Protein AF-A0A2G4T7N4-F1 (afdb_monomer_lite)

Organism: NCBI:txid1340429

Sequence (261 aa):
MPFAVLKVQLKKLVEQYDKTGKGVIFTRDLITLIGRFEESNDILLLTDEQKKAILPYTSSNPDLEMTPDDILNLLKIVCTCPQVSISAPTSSRMLLDSRPRLSPPLSSNKSMPWKKRRASFANNNRLEHEELRKSLIQFKHDEEEEEEEVNNNNNSTTNNNSNNNTNEINAIPTDDESDSQHSTQDLARYYQRSLALTNRLRSSEKSLASMARDNEDRIVQLQNRVEDMHQEVVKQRKEIQEYKGKEQKSLEQISAVSFLM

Secondary structure (DSSP, 8-state):
--HHHHHHHHHHHHHHH-TTSSS-EEGGGHHHHHHHHHHHHT---S-HHHHHHHHHHHHHSTT-EE-HHHHHHHHHHHHTS------PPP-------------PPPP-----------------SSSHHHHHHHHHHHTSSSS--------------------------------TTHHHHHHHHHHHHHHHHHHHHHHHHHHHHHHHHHHHHHHHHHHHHHHHHHHHHHHHHHHHHHHHHHHHHHHHHHHHHHHHHHHH-

pLDDT: mean 71.47, std 23.29, range [31.66, 98.31]

Structure (mmCIF, N/CA/C/O backbone):
data_AF-A0A2G4T7N4-F1
#
_entry.id   AF-A0A2G4T7N4-F1
#
loop_
_atom_site.group_PDB
_atom_site.id
_atom_site.type_symbol
_atom_site.label_atom_id
_atom_site.label_alt_id
_atom_site.label_comp_id
_atom_site.label_asym_id
_atom_site.label_entity_id
_atom_site.label_seq_id
_atom_site.pdbx_PDB_ins_code
_atom_site.Cartn_x
_atom_site.Cartn_y
_atom_site.Cartn_z
_atom_site.occupancy
_atom_site.B_iso_or_equiv
_atom_site.auth_seq_id
_atom_site.auth_comp_id
_atom_site.auth_asym_id
_atom_site.auth_atom_id
_atom_site.pdbx_PDB_model_num
ATOM 1 N N . MET A 1 1 ? -16.217 -17.599 -8.282 1.00 64.88 1 MET A N 1
ATOM 2 C CA . MET A 1 1 ? -15.416 -18.485 -9.162 1.00 64.88 1 MET A CA 1
ATOM 3 C C . MET A 1 1 ? -14.169 -18.972 -8.419 1.00 64.88 1 MET A C 1
ATOM 5 O O . MET A 1 1 ? -13.572 -18.162 -7.719 1.00 64.88 1 MET A O 1
ATOM 9 N N . PRO A 1 2 ? -13.757 -20.250 -8.540 1.00 73.81 2 PRO A N 1
ATOM 10 C CA . PRO A 1 2 ? -12.500 -20.737 -7.963 1.00 73.81 2 PRO A CA 1
ATOM 11 C C . PRO A 1 2 ? -11.275 -20.066 -8.602 1.00 73.81 2 PRO A C 1
ATOM 13 O O . PRO A 1 2 ? -11.210 -19.930 -9.822 1.00 73.81 2 PRO A O 1
ATOM 16 N N . PHE A 1 3 ? -10.265 -19.716 -7.801 1.00 74.00 3 PHE A N 1
ATOM 17 C CA . PHE A 1 3 ? -9.066 -18.994 -8.261 1.00 74.00 3 PHE A CA 1
ATOM 18 C C . PHE A 1 3 ? -8.291 -19.724 -9.378 1.00 74.00 3 PHE A C 1
ATOM 20 O O . PHE A 1 3 ? -7.738 -19.094 -10.275 1.00 74.00 3 PHE A O 1
ATOM 27 N N . ALA A 1 4 ? -8.296 -21.061 -9.367 1.00 74.31 4 ALA A N 1
ATOM 28 C CA . ALA A 1 4 ? -7.685 -21.870 -10.422 1.00 74.31 4 ALA A CA 1
ATOM 29 C C . ALA A 1 4 ? -8.384 -21.695 -11.783 1.00 74.31 4 ALA A C 1
ATOM 31 O O . ALA A 1 4 ? -7.718 -21.611 -12.812 1.00 74.31 4 ALA A O 1
ATOM 32 N N . VAL A 1 5 ? -9.717 -21.589 -11.785 1.00 79.00 5 VAL A N 1
ATOM 33 C CA . VAL A 1 5 ? -10.516 -21.360 -13.001 1.00 79.00 5 VAL A CA 1
ATOM 34 C C . VAL A 1 5 ? -10.291 -19.939 -13.512 1.00 79.00 5 VAL A C 1
ATOM 36 O O . VAL A 1 5 ? -10.044 -19.754 -14.702 1.00 79.00 5 VAL A O 1
ATOM 39 N N . LEU A 1 6 ? -10.264 -18.964 -12.596 1.00 81.19 6 LEU A N 1
ATOM 40 C CA . LEU A 1 6 ? -9.968 -17.568 -12.915 1.00 81.19 6 LEU A CA 1
ATOM 41 C C . LEU A 1 6 ? -8.607 -17.425 -13.603 1.00 81.19 6 LEU A C 1
ATOM 43 O O . LEU A 1 6 ? -8.506 -16.784 -14.643 1.00 81.19 6 LEU A O 1
ATOM 47 N N . LYS A 1 7 ? -7.567 -18.078 -13.071 1.00 83.12 7 LYS A N 1
ATOM 48 C CA . LYS A 1 7 ? -6.223 -18.054 -13.662 1.00 83.12 7 LYS A CA 1
ATOM 49 C C . LYS A 1 7 ? -6.202 -18.586 -15.096 1.00 83.12 7 LYS A C 1
ATOM 51 O O . LYS A 1 7 ? -5.573 -17.983 -15.961 1.00 83.12 7 LYS A O 1
ATOM 56 N N . VAL A 1 8 ? -6.888 -19.697 -15.360 1.00 83.81 8 VAL A N 1
ATOM 57 C CA . VAL A 1 8 ? -6.931 -20.301 -16.702 1.00 83.81 8 VAL A CA 1
ATOM 58 C C . VAL A 1 8 ? -7.676 -19.406 -17.690 1.00 83.81 8 VAL A C 1
ATOM 60 O O . VAL A 1 8 ? -7.207 -19.212 -18.809 1.00 83.81 8 VAL A O 1
ATOM 63 N N . GLN A 1 9 ? -8.821 -18.850 -17.295 1.00 82.88 9 GLN A N 1
ATOM 64 C CA . GLN A 1 9 ? -9.603 -17.986 -18.177 1.00 82.88 9 GLN A CA 1
ATOM 65 C C . GLN A 1 9 ? -8.919 -16.641 -18.426 1.00 82.88 9 GLN A C 1
ATOM 67 O O . GLN A 1 9 ? -8.901 -16.174 -19.561 1.00 82.88 9 GLN A O 1
ATOM 72 N N . LEU A 1 10 ? -8.308 -16.049 -17.398 1.00 83.69 10 LEU A N 1
ATOM 73 C CA . LEU A 1 10 ? -7.566 -14.801 -17.538 1.00 83.69 10 LEU A CA 1
ATOM 74 C C . LEU A 1 10 ? -6.363 -14.981 -18.465 1.00 83.69 10 LEU A C 1
ATOM 76 O O . LEU A 1 10 ? -6.138 -14.152 -19.338 1.00 83.69 10 LEU A O 1
ATOM 80 N N . LYS A 1 11 ? -5.633 -16.096 -18.333 1.00 85.62 11 LYS A N 1
ATOM 81 C CA . LYS A 1 11 ? -4.523 -16.423 -19.232 1.00 85.62 11 LYS A CA 1
ATOM 82 C C . LYS A 1 11 ? -4.982 -16.529 -20.690 1.00 85.62 11 LYS A C 1
ATOM 84 O O . LYS A 1 11 ? -4.364 -15.917 -21.551 1.00 85.62 11 LYS A O 1
ATOM 89 N N . LYS A 1 12 ? -6.095 -17.223 -20.954 1.00 83.56 12 LYS A N 1
ATOM 90 C CA . LYS A 1 12 ? -6.681 -17.297 -22.305 1.00 83.56 12 LYS A CA 1
ATOM 91 C C . LYS A 1 12 ? -7.061 -15.920 -22.849 1.00 83.56 12 LYS A C 1
ATOM 93 O O . LYS A 1 12 ? -6.857 -15.659 -24.027 1.00 83.56 12 LYS A O 1
ATOM 98 N N . LEU A 1 13 ? -7.611 -15.045 -22.007 1.00 81.50 13 LEU A N 1
ATOM 99 C CA . LEU A 1 13 ? -8.007 -13.704 -22.431 1.00 81.50 13 LEU A CA 1
ATOM 100 C C . LEU A 1 13 ? -6.790 -12.816 -22.727 1.00 81.50 13 LEU A C 1
ATOM 102 O O . LEU A 1 13 ? -6.794 -12.084 -23.711 1.00 81.50 13 LEU A O 1
ATOM 106 N N . VAL A 1 14 ? -5.734 -12.916 -21.917 1.00 84.56 14 VAL A N 1
ATOM 107 C CA . VAL A 1 14 ? -4.453 -12.239 -22.166 1.00 84.56 14 VAL A CA 1
ATOM 108 C C . VAL A 1 14 ? -3.835 -12.719 -23.477 1.00 84.56 14 VAL A C 1
ATOM 110 O O . VAL A 1 14 ? -3.446 -11.896 -24.294 1.00 84.56 14 VAL A O 1
ATOM 113 N N . GLU A 1 15 ? -3.823 -14.028 -23.730 1.00 83.75 15 GLU A N 1
ATOM 114 C CA . GLU A 1 15 ? -3.328 -14.600 -24.990 1.00 83.75 15 GLU A CA 1
ATOM 115 C C . GLU A 1 15 ? -4.137 -14.138 -26.215 1.00 83.75 15 GLU A C 1
ATOM 117 O O . GLU A 1 15 ? -3.575 -13.983 -27.293 1.00 83.75 15 GLU A O 1
ATOM 122 N N . GLN A 1 16 ? -5.440 -13.879 -26.068 1.00 79.94 16 GLN A N 1
ATOM 123 C CA . GLN A 1 16 ? -6.269 -13.316 -27.143 1.00 79.94 16 GLN A CA 1
ATOM 124 C C . GLN A 1 16 ? -6.008 -11.826 -27.391 1.00 79.94 16 GLN A C 1
ATOM 126 O O . GLN A 1 16 ? -6.177 -11.346 -28.512 1.00 79.94 16 GLN A O 1
ATOM 131 N N . TYR A 1 17 ? -5.652 -11.083 -26.344 1.00 75.75 17 TYR A N 1
ATOM 132 C CA . TYR A 1 17 ? -5.399 -9.645 -26.424 1.00 75.75 17 TYR A CA 1
ATOM 133 C C . TYR A 1 17 ? -3.969 -9.330 -26.875 1.00 75.75 17 TYR A C 1
ATOM 135 O O . TYR A 1 17 ? -3.709 -8.274 -27.458 1.00 75.75 17 TYR A O 1
ATOM 143 N N . ASP A 1 18 ? -3.047 -10.251 -26.611 1.00 80.12 18 ASP A N 1
ATOM 144 C CA . ASP A 1 18 ? -1.643 -10.103 -26.928 1.00 80.12 18 ASP A CA 1
ATOM 145 C C . ASP A 1 18 ? -1.365 -10.332 -28.420 1.00 80.12 18 ASP A C 1
ATOM 147 O O . ASP A 1 18 ? -1.313 -11.452 -28.926 1.00 80.12 18 ASP A O 1
ATOM 151 N N . LYS A 1 19 ? -1.107 -9.233 -29.131 1.00 72.31 19 LYS A N 1
ATOM 152 C CA . LYS A 1 19 ? -0.706 -9.247 -30.545 1.00 72.31 19 LYS A CA 1
ATOM 153 C C . LYS A 1 19 ? 0.740 -9.709 -30.753 1.00 72.31 19 LYS A C 1
ATOM 155 O O . LYS A 1 19 ? 1.123 -9.997 -31.883 1.00 72.31 19 LYS A O 1
ATOM 160 N N . THR A 1 20 ? 1.552 -9.734 -29.696 1.00 71.56 20 THR A N 1
ATOM 161 C CA . THR A 1 20 ? 2.983 -10.067 -29.748 1.00 71.56 20 THR A CA 1
ATOM 162 C C . THR A 1 20 ? 3.271 -11.545 -29.485 1.00 71.56 20 THR A C 1
ATOM 164 O O . THR A 1 20 ? 4.379 -11.998 -29.769 1.00 71.56 20 THR A O 1
ATOM 167 N N . GLY A 1 21 ? 2.290 -12.304 -28.980 1.00 72.94 21 GLY A N 1
ATOM 168 C CA . GLY A 1 21 ? 2.416 -13.738 -28.694 1.00 72.94 21 GLY A CA 1
ATOM 169 C C . GLY A 1 21 ? 3.343 -14.075 -27.519 1.00 72.94 21 GLY A C 1
ATOM 170 O O . GLY A 1 21 ? 3.767 -15.220 -27.381 1.00 72.94 21 GLY A O 1
ATOM 171 N N . LYS A 1 22 ? 3.676 -13.090 -26.679 1.00 76.50 22 LYS A N 1
ATOM 172 C CA . LYS A 1 22 ? 4.528 -13.222 -25.488 1.00 76.50 22 LYS A CA 1
ATOM 173 C C . LYS A 1 22 ? 3.739 -13.566 -24.215 1.00 76.50 22 LYS A C 1
ATOM 175 O O . LYS A 1 22 ? 4.341 -13.852 -23.184 1.00 76.50 22 LYS A O 1
ATOM 180 N N . GLY A 1 23 ? 2.409 -13.561 -24.279 1.00 82.00 23 GLY A N 1
ATOM 181 C CA . GLY A 1 23 ? 1.508 -13.773 -23.152 1.00 82.00 23 GLY A CA 1
ATOM 182 C C . GLY A 1 23 ? 1.473 -12.595 -22.179 1.00 82.00 23 GLY A C 1
ATOM 183 O O . GLY A 1 23 ? 1.328 -12.821 -20.979 1.00 82.00 23 GLY A O 1
ATOM 184 N N . VAL A 1 24 ? 1.633 -11.363 -22.669 1.00 87.31 24 VAL A N 1
ATOM 185 C CA . VAL A 1 24 ? 1.671 -10.146 -21.838 1.00 87.31 24 VAL A CA 1
ATOM 186 C C . VAL A 1 24 ? 0.630 -9.130 -22.285 1.00 87.31 24 VAL A C 1
ATOM 188 O O . VAL A 1 24 ? 0.228 -9.097 -23.446 1.00 87.31 24 VAL A O 1
ATOM 191 N N . ILE A 1 25 ? 0.213 -8.269 -21.361 1.00 90.38 25 ILE A N 1
ATOM 192 C CA . ILE A 1 25 ? -0.575 -7.076 -21.681 1.00 90.38 25 ILE A CA 1
ATOM 193 C C . ILE A 1 25 ? 0.123 -5.837 -21.156 1.00 90.38 25 ILE A C 1
ATOM 195 O O . ILE A 1 25 ? 0.866 -5.904 -20.181 1.00 90.38 25 ILE A O 1
ATOM 199 N N . PHE A 1 26 ? -0.178 -4.691 -21.748 1.00 90.75 26 PHE A N 1
ATOM 200 C CA . PHE A 1 26 ? 0.235 -3.421 -21.179 1.00 90.75 26 PHE A CA 1
ATOM 201 C C . PHE A 1 26 ? -0.753 -2.973 -20.103 1.00 90.75 26 PHE A C 1
ATOM 203 O O . PHE A 1 26 ? -1.970 -3.114 -20.244 1.00 90.75 26 PHE A O 1
ATOM 210 N N . THR A 1 27 ? -0.232 -2.379 -19.039 1.00 91.12 27 THR A N 1
ATOM 211 C CA . THR A 1 27 ? -0.999 -1.726 -17.963 1.00 91.12 27 THR A CA 1
ATOM 212 C C . THR A 1 27 ? -2.069 -0.755 -18.466 1.00 91.12 27 THR A C 1
ATOM 214 O O . THR A 1 27 ? -3.136 -0.689 -17.857 1.00 91.12 27 THR A O 1
ATOM 217 N N . ARG A 1 28 ? -1.843 -0.032 -19.575 1.00 89.00 28 ARG A N 1
ATOM 218 C CA . ARG A 1 28 ? -2.865 0.849 -20.183 1.00 89.00 28 ARG A CA 1
ATOM 219 C C . ARG A 1 28 ? -4.138 0.112 -20.610 1.00 89.00 28 ARG A C 1
ATOM 221 O O . ARG A 1 28 ? -5.219 0.689 -20.570 1.00 89.00 28 ARG A O 1
ATOM 228 N N . ASP A 1 29 ? -4.011 -1.158 -20.985 1.00 88.50 29 ASP A N 1
ATOM 229 C CA . ASP A 1 29 ? -5.109 -1.988 -21.481 1.00 88.50 29 ASP A CA 1
ATOM 230 C C . ASP A 1 29 ? -5.750 -2.832 -20.369 1.00 88.50 29 ASP A C 1
ATOM 232 O O . ASP A 1 29 ? -6.770 -3.483 -20.596 1.00 88.50 29 ASP A O 1
ATOM 236 N N . LEU A 1 30 ? -5.195 -2.802 -19.152 1.00 89.38 30 LEU A N 1
ATOM 237 C CA . LEU A 1 30 ? -5.617 -3.640 -18.029 1.00 89.38 30 LEU A CA 1
ATOM 238 C C . LEU A 1 30 ? -7.096 -3.451 -17.670 1.00 89.38 30 LEU A C 1
ATOM 240 O O . LEU A 1 30 ? -7.822 -4.431 -17.519 1.00 89.38 30 LEU A O 1
ATOM 244 N N . ILE A 1 31 ? -7.557 -2.204 -17.539 1.00 90.00 31 ILE A N 1
ATOM 245 C CA . ILE A 1 31 ? -8.949 -1.908 -17.154 1.00 90.00 31 ILE A CA 1
ATOM 246 C C . ILE A 1 31 ? -9.921 -2.391 -18.230 1.00 90.00 31 ILE A C 1
ATOM 248 O O . ILE A 1 31 ? -10.937 -3.009 -17.918 1.00 90.00 31 ILE A O 1
ATOM 252 N N . THR A 1 32 ? -9.576 -2.163 -19.497 1.00 89.19 32 THR A N 1
ATOM 253 C CA . THR A 1 32 ? -10.355 -2.617 -20.653 1.00 89.19 32 THR A CA 1
ATOM 254 C C . THR A 1 32 ? -10.421 -4.141 -20.711 1.00 89.19 32 THR A C 1
ATOM 256 O O . THR A 1 32 ? -11.488 -4.702 -20.955 1.00 89.19 32 THR A O 1
ATOM 259 N N . LEU A 1 33 ? -9.302 -4.824 -20.453 1.00 88.38 33 LEU A N 1
ATOM 260 C CA . LEU A 1 33 ? -9.246 -6.282 -20.417 1.00 88.38 33 LEU A CA 1
ATOM 261 C C . LEU A 1 33 ? -10.110 -6.850 -19.285 1.00 88.38 33 LEU A C 1
ATOM 263 O O . LEU A 1 33 ? -10.859 -7.797 -19.513 1.00 88.38 33 LEU A O 1
ATOM 267 N N . ILE A 1 34 ? -10.038 -6.261 -18.088 1.00 88.19 34 ILE A N 1
ATOM 268 C CA . ILE A 1 34 ? -10.875 -6.670 -16.955 1.00 88.19 34 ILE A CA 1
ATOM 269 C C . ILE A 1 34 ? -12.353 -6.462 -17.295 1.00 88.19 34 ILE A C 1
ATOM 271 O O . ILE A 1 34 ? -13.125 -7.395 -17.129 1.00 88.19 34 ILE A O 1
ATOM 275 N N . GLY A 1 35 ? -12.740 -5.313 -17.858 1.00 86.62 35 GLY A N 1
ATOM 276 C CA . GLY A 1 35 ? -14.126 -5.072 -18.280 1.00 86.62 35 GLY A CA 1
ATOM 277 C C . GLY A 1 35 ? -14.632 -6.112 -19.286 1.00 86.62 35 GLY A C 1
ATOM 278 O O . GLY A 1 35 ? -15.687 -6.706 -19.088 1.00 86.62 35 GLY A O 1
ATOM 279 N N . ARG A 1 36 ? -13.831 -6.440 -20.308 1.00 86.00 36 ARG A N 1
ATOM 280 C CA . ARG A 1 36 ? -14.181 -7.504 -21.266 1.00 86.00 36 ARG A CA 1
ATOM 281 C C . ARG A 1 36 ? -14.271 -8.879 -20.622 1.00 86.00 36 ARG A C 1
ATOM 283 O O . ARG A 1 36 ? -15.101 -9.687 -21.033 1.00 86.00 36 ARG A O 1
ATOM 290 N N . PHE A 1 37 ? -13.411 -9.174 -19.648 1.00 86.00 37 PHE A N 1
ATOM 291 C CA . PHE A 1 37 ? -13.487 -10.423 -18.898 1.00 86.00 37 PHE A CA 1
ATOM 292 C C . PHE A 1 37 ? -14.805 -10.518 -18.129 1.00 86.00 37 PHE A C 1
ATOM 294 O O . PHE A 1 37 ? -15.432 -11.578 -18.131 1.00 86.00 37 PHE A O 1
ATOM 301 N N . GLU A 1 38 ? -15.198 -9.425 -17.475 1.00 88.06 38 GLU A N 1
ATOM 302 C CA . GLU A 1 38 ? -16.420 -9.344 -16.680 1.00 88.06 38 GLU A CA 1
ATOM 303 C C . GLU A 1 38 ? -17.661 -9.523 -17.558 1.00 88.06 38 GLU A C 1
ATOM 305 O O . GLU A 1 38 ? -18.518 -10.342 -17.237 1.00 88.06 38 GLU A O 1
ATOM 310 N N . GLU A 1 39 ? -17.696 -8.862 -18.718 1.00 86.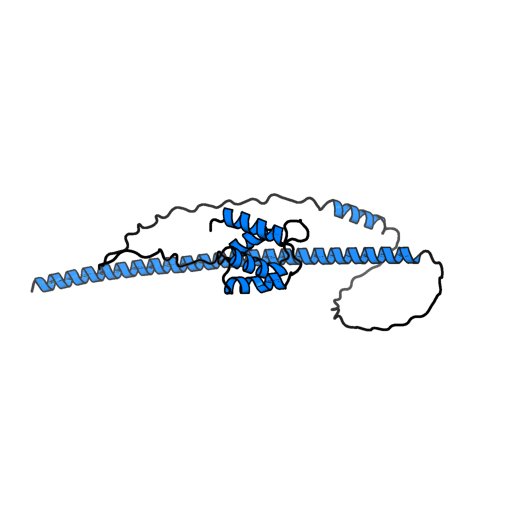94 39 GLU A N 1
ATOM 311 C CA . GLU A 1 39 ? -18.750 -9.024 -19.727 1.00 86.94 39 GLU A CA 1
ATOM 312 C C . GLU A 1 39 ? -18.794 -10.447 -20.305 1.00 86.94 39 GLU A C 1
ATOM 314 O O . GLU A 1 39 ? -19.864 -11.029 -20.456 1.00 86.94 39 GLU A O 1
ATOM 319 N N . SER A 1 40 ? -17.634 -11.036 -20.616 1.00 85.06 40 SER A N 1
ATOM 320 C CA . SER A 1 40 ? -17.562 -12.355 -21.268 1.00 85.06 40 SER A CA 1
ATOM 321 C C . SER A 1 40 ? -17.938 -13.510 -20.341 1.00 85.06 40 SER A C 1
ATOM 323 O O . SER A 1 40 ? -18.375 -14.556 -20.815 1.00 85.06 40 SER A O 1
ATOM 325 N N . ASN A 1 41 ? -17.712 -13.360 -19.034 1.00 80.19 41 ASN A N 1
ATOM 326 C CA . ASN A 1 41 ? -17.964 -14.415 -18.051 1.00 80.19 41 ASN A CA 1
ATOM 327 C C . ASN A 1 41 ? -19.164 -14.124 -17.141 1.00 80.19 41 ASN A C 1
ATOM 329 O O . ASN A 1 41 ? -19.457 -14.965 -16.295 1.00 80.19 41 ASN A O 1
ATOM 333 N N . ASP A 1 42 ? -19.829 -12.975 -17.306 1.00 81.12 42 ASP A N 1
ATOM 334 C CA . ASP A 1 42 ? -20.919 -12.484 -16.450 1.00 81.12 42 ASP A CA 1
ATOM 335 C C . ASP A 1 42 ? -20.548 -12.500 -14.953 1.00 81.12 42 ASP A C 1
ATOM 337 O O . ASP A 1 42 ? -21.258 -13.008 -14.084 1.00 81.12 42 ASP A O 1
ATOM 341 N N . ILE A 1 43 ? -19.340 -12.015 -14.648 1.00 83.44 43 ILE A N 1
ATOM 342 C CA . ILE A 1 43 ? -18.766 -11.996 -13.296 1.00 83.44 43 ILE A CA 1
ATOM 343 C C . ILE A 1 43 ? -18.170 -10.624 -13.043 1.00 83.44 43 ILE A C 1
ATOM 345 O O . ILE A 1 43 ? -17.440 -10.119 -13.878 1.00 83.44 43 ILE A O 1
ATOM 349 N N . LEU A 1 44 ? -18.382 -10.068 -11.852 1.00 83.56 44 LEU A N 1
ATOM 350 C CA . LEU A 1 44 ? -17.715 -8.843 -11.416 1.00 83.56 44 LEU A CA 1
ATOM 351 C C . LEU A 1 44 ? -16.416 -9.191 -10.673 1.00 83.56 44 LEU A C 1
ATOM 353 O O . LEU A 1 44 ? -16.452 -9.816 -9.610 1.00 83.56 44 LEU A O 1
ATOM 357 N N . LEU A 1 45 ? -15.268 -8.829 -11.251 1.00 83.19 45 LEU A N 1
ATOM 358 C CA . LEU A 1 45 ? -13.941 -9.073 -10.679 1.00 83.19 45 LEU A CA 1
ATOM 359 C C . LEU A 1 45 ? -13.495 -7.928 -9.778 1.00 83.19 45 LEU A C 1
ATOM 361 O O . LEU A 1 45 ? -12.924 -8.183 -8.718 1.00 83.19 45 LEU A O 1
ATOM 365 N N . LEU A 1 46 ? -13.732 -6.691 -10.216 1.00 86.44 46 LEU A N 1
ATOM 366 C CA . LEU A 1 46 ? -13.372 -5.479 -9.493 1.00 86.44 46 LEU A CA 1
ATOM 367 C C . LEU A 1 46 ? -14.563 -4.527 -9.425 1.00 86.44 46 LEU A C 1
ATOM 369 O O . LEU A 1 46 ? -15.226 -4.268 -10.428 1.00 86.44 46 LEU A O 1
ATOM 373 N N . THR A 1 47 ? -14.795 -3.942 -8.252 1.00 87.06 47 THR A N 1
ATOM 374 C CA . THR A 1 47 ? -15.754 -2.843 -8.105 1.00 87.06 47 THR A CA 1
ATOM 375 C C . THR A 1 47 ? -15.250 -1.584 -8.810 1.00 87.06 47 THR A C 1
ATOM 377 O O . THR A 1 47 ? -14.050 -1.412 -9.039 1.00 87.06 47 THR A O 1
ATOM 380 N N . ASP A 1 48 ? -16.153 -0.653 -9.117 1.00 87.56 48 ASP A N 1
ATOM 381 C CA . ASP A 1 48 ? -15.776 0.624 -9.738 1.00 87.56 48 ASP A CA 1
ATOM 382 C C . ASP A 1 48 ? -14.806 1.431 -8.865 1.00 87.56 48 ASP A C 1
ATOM 384 O O . ASP A 1 48 ? -13.896 2.089 -9.370 1.00 87.56 48 ASP A O 1
ATOM 388 N N . GLU A 1 49 ? -14.941 1.325 -7.542 1.00 87.56 49 GLU A N 1
ATOM 389 C CA . GLU A 1 49 ? -14.017 1.933 -6.586 1.00 87.56 49 GLU A CA 1
ATOM 390 C C . GLU A 1 49 ? -12.620 1.301 -6.664 1.00 87.56 49 GLU A C 1
ATOM 392 O O . GLU A 1 49 ? -11.618 2.016 -6.692 1.00 87.56 49 GLU A O 1
ATOM 397 N N . GLN A 1 50 ? -12.538 -0.026 -6.797 1.00 88.56 50 GLN A N 1
ATOM 398 C CA . GLN A 1 50 ? -11.272 -0.736 -6.984 1.00 88.56 50 GLN A CA 1
ATOM 399 C C . GLN A 1 50 ? -10.616 -0.401 -8.326 1.00 88.56 50 GLN A C 1
ATOM 401 O O . GLN A 1 50 ? -9.411 -0.158 -8.367 1.00 88.56 50 GLN A O 1
ATOM 406 N N . LYS A 1 51 ? -11.396 -0.317 -9.413 1.00 89.62 51 LYS A N 1
ATOM 407 C CA . LYS A 1 51 ? -10.913 0.133 -10.730 1.00 89.62 51 LYS A CA 1
ATOM 408 C C . LYS A 1 51 ? -10.369 1.560 -10.657 1.00 89.62 51 LYS A C 1
ATOM 410 O O . LYS A 1 51 ? -9.289 1.838 -11.174 1.00 89.62 51 LYS A O 1
ATOM 415 N N . LYS A 1 52 ? -11.066 2.453 -9.948 1.00 89.25 52 LYS A N 1
ATOM 416 C CA . LYS A 1 52 ? -10.618 3.831 -9.707 1.00 89.25 52 LYS A CA 1
ATOM 417 C C . LYS A 1 52 ? -9.343 3.892 -8.861 1.00 89.25 52 LYS A C 1
ATOM 419 O O . LYS A 1 52 ? -8.508 4.756 -9.107 1.00 89.25 52 LYS A O 1
ATOM 424 N N . ALA A 1 53 ? -9.168 2.977 -7.907 1.00 87.94 53 ALA A N 1
ATOM 425 C CA . ALA A 1 53 ? -7.979 2.913 -7.058 1.00 87.94 53 ALA A CA 1
ATOM 426 C C . ALA A 1 53 ? -6.713 2.476 -7.816 1.00 87.94 53 ALA A C 1
ATOM 428 O O . ALA A 1 53 ? -5.629 2.976 -7.522 1.00 87.94 53 ALA A O 1
ATOM 429 N N . ILE A 1 54 ? -6.834 1.581 -8.803 1.00 89.06 54 ILE A N 1
ATOM 430 C CA . ILE A 1 54 ? -5.693 1.131 -9.626 1.00 89.06 54 ILE A CA 1
ATOM 431 C C . ILE A 1 54 ? -5.408 2.045 -10.826 1.00 89.06 54 ILE A C 1
ATOM 433 O O . ILE A 1 54 ? -4.313 1.995 -11.385 1.00 89.06 54 ILE A O 1
ATOM 437 N N . LEU A 1 55 ? -6.351 2.917 -11.196 1.00 88.81 55 LEU A N 1
ATOM 438 C CA . LEU A 1 55 ? -6.231 3.823 -12.340 1.00 88.81 55 LEU A CA 1
ATOM 439 C C . LEU A 1 55 ? -4.974 4.724 -12.317 1.00 88.81 55 LEU A C 1
ATOM 441 O O . LEU A 1 55 ? -4.345 4.875 -13.367 1.00 88.81 55 LEU A O 1
ATOM 445 N N . PRO A 1 56 ? -4.545 5.313 -11.179 1.00 89.88 56 PRO A N 1
ATOM 446 C CA . PRO A 1 56 ? -3.317 6.106 -11.139 1.00 89.88 56 PRO A CA 1
ATOM 447 C C . PRO A 1 56 ? -2.086 5.272 -11.500 1.00 89.88 56 PRO A C 1
ATOM 449 O O . PRO A 1 56 ? -1.237 5.722 -12.261 1.00 89.88 56 PRO A O 1
ATOM 452 N N . TYR A 1 57 ? -2.024 4.027 -11.021 1.00 88.00 57 TYR A N 1
ATOM 453 C CA . TYR A 1 57 ? -0.919 3.115 -11.308 1.00 88.00 57 TYR A CA 1
ATOM 454 C C . TYR A 1 57 ? -0.848 2.750 -12.796 1.00 88.00 57 TYR A C 1
ATOM 456 O O . TYR A 1 57 ? 0.229 2.823 -13.393 1.00 88.00 57 TYR A O 1
ATOM 464 N N . THR A 1 58 ? -1.990 2.429 -13.413 1.00 88.62 58 THR A N 1
ATOM 465 C CA . THR A 1 58 ? -2.050 2.104 -14.847 1.00 88.62 58 THR A CA 1
ATOM 466 C C . THR A 1 58 ? -1.764 3.315 -15.734 1.00 88.62 58 THR A C 1
ATOM 468 O O . THR A 1 58 ? -1.242 3.156 -16.832 1.00 88.62 58 THR A O 1
ATOM 471 N N . SER A 1 59 ? -2.079 4.524 -15.259 1.00 87.88 59 SER A N 1
ATOM 472 C CA . SER A 1 59 ? -1.861 5.773 -16.003 1.00 87.88 59 SER A CA 1
ATOM 473 C C . SER A 1 59 ? -0.422 6.279 -15.902 1.00 87.88 59 SER A C 1
ATOM 475 O O . SER A 1 59 ? 0.099 6.833 -16.864 1.00 87.88 59 SER A O 1
ATOM 477 N N . SER A 1 60 ? 0.237 6.095 -14.753 1.00 91.81 60 SER A N 1
ATOM 478 C CA . SER A 1 60 ? 1.622 6.539 -14.547 1.00 91.81 60 SER A CA 1
ATOM 479 C C . SER A 1 60 ? 2.650 5.691 -15.293 1.00 91.81 60 SER A C 1
ATOM 481 O O . SER A 1 60 ? 3.714 6.200 -15.628 1.00 91.81 60 SER A O 1
ATOM 483 N N . ASN A 1 61 ? 2.351 4.416 -15.553 1.00 90.19 61 ASN A N 1
ATOM 484 C CA . ASN A 1 61 ? 3.269 3.499 -16.228 1.00 90.19 61 ASN A CA 1
ATOM 485 C C . ASN A 1 61 ? 2.537 2.739 -17.342 1.00 90.19 61 ASN A C 1
ATOM 487 O O . ASN A 1 61 ? 2.323 1.547 -17.163 1.00 90.19 61 ASN A O 1
ATOM 491 N N . PRO A 1 62 ? 2.120 3.378 -18.452 1.00 89.06 62 PRO A N 1
ATOM 492 C CA . PRO A 1 62 ? 1.216 2.782 -19.448 1.00 89.06 62 PRO A CA 1
ATOM 493 C C . PRO A 1 62 ? 1.856 1.701 -20.332 1.00 89.06 62 PRO A C 1
ATOM 495 O O . PRO A 1 62 ? 1.141 0.871 -20.891 1.00 89.06 62 PRO A O 1
ATOM 498 N N . ASP A 1 63 ? 3.183 1.714 -20.466 1.00 89.81 63 ASP A N 1
ATOM 499 C CA . ASP A 1 63 ? 3.950 0.767 -21.287 1.00 89.81 63 ASP A CA 1
ATOM 500 C C . ASP A 1 63 ? 4.530 -0.397 -20.466 1.00 89.81 63 ASP A C 1
ATOM 502 O O . ASP A 1 63 ? 5.326 -1.184 -20.974 1.00 89.81 63 ASP A O 1
ATOM 506 N N . LEU A 1 64 ? 4.142 -0.521 -19.193 1.00 91.19 64 LEU A N 1
ATOM 507 C CA . LEU A 1 64 ? 4.586 -1.622 -18.349 1.00 91.19 64 LEU A CA 1
ATOM 508 C C . LEU A 1 64 ? 3.892 -2.920 -18.776 1.00 91.19 64 LEU A C 1
ATOM 510 O O . LEU A 1 64 ? 2.663 -3.015 -18.771 1.00 91.19 64 LEU A O 1
ATOM 514 N N . GLU A 1 65 ? 4.695 -3.922 -19.123 1.00 91.50 65 GLU A N 1
ATOM 515 C CA . GLU A 1 65 ? 4.217 -5.266 -19.433 1.00 91.50 65 GLU A CA 1
ATOM 516 C C . GLU A 1 65 ? 3.799 -5.992 -18.145 1.00 91.50 65 GLU A C 1
ATOM 518 O O . GLU A 1 65 ? 4.523 -6.006 -17.149 1.00 91.50 65 GLU A O 1
ATOM 523 N N . MET A 1 66 ? 2.622 -6.608 -18.172 1.00 89.69 66 MET A N 1
ATOM 524 C CA . MET A 1 66 ? 2.069 -7.418 -17.095 1.00 89.69 66 MET A CA 1
ATOM 525 C C . MET A 1 66 ? 1.775 -8.824 -17.597 1.00 89.69 66 MET A C 1
ATOM 527 O O . MET A 1 66 ? 1.094 -9.012 -18.610 1.00 89.69 66 MET A O 1
ATOM 531 N N . THR A 1 67 ? 2.232 -9.822 -16.845 1.00 90.44 67 THR A N 1
ATOM 532 C CA . THR A 1 67 ? 1.855 -11.218 -17.074 1.00 90.44 67 THR A CA 1
ATOM 533 C C . THR A 1 67 ? 0.509 -11.538 -16.406 1.00 90.44 67 THR A C 1
ATOM 535 O O . THR A 1 67 ? 0.085 -10.840 -15.478 1.00 90.44 67 THR A O 1
ATOM 538 N N . PRO A 1 68 ? -0.177 -12.630 -16.799 1.00 86.75 68 PRO A N 1
ATOM 539 C CA . PRO A 1 68 ? -1.396 -13.079 -16.128 1.00 86.75 68 PRO A CA 1
ATOM 540 C C . PRO A 1 68 ? -1.213 -13.292 -14.619 1.00 86.75 68 PRO A C 1
ATOM 542 O O . PRO A 1 68 ? -2.138 -13.055 -13.843 1.00 86.75 68 PRO A O 1
ATOM 545 N N . ASP A 1 69 ? -0.023 -13.725 -14.194 1.00 88.50 69 ASP A N 1
ATOM 546 C CA . ASP A 1 69 ? 0.313 -13.907 -12.782 1.00 88.50 69 ASP A CA 1
ATOM 547 C C . ASP A 1 69 ? 0.438 -12.567 -12.041 1.00 88.50 69 ASP A C 1
ATOM 549 O O . ASP A 1 69 ? -0.043 -12.454 -10.911 1.00 88.50 69 ASP A O 1
ATOM 553 N N . ASP A 1 70 ? 0.983 -11.532 -12.683 1.00 89.94 70 ASP A N 1
ATOM 554 C CA . ASP A 1 70 ? 1.058 -10.181 -12.113 1.00 89.94 70 ASP A CA 1
ATOM 555 C C . ASP A 1 70 ? -0.332 -9.576 -11.925 1.00 89.94 70 ASP A C 1
ATOM 557 O O . ASP A 1 70 ? -0.631 -9.017 -10.869 1.00 89.94 70 ASP A O 1
ATOM 561 N N . ILE A 1 71 ? -1.219 -9.760 -12.907 1.00 88.56 71 ILE A N 1
ATOM 562 C CA . ILE A 1 71 ? -2.618 -9.325 -12.818 1.00 88.56 71 ILE A CA 1
ATOM 563 C C . ILE A 1 71 ? -3.315 -10.044 -11.661 1.00 88.56 71 ILE A C 1
ATOM 565 O O . ILE A 1 71 ? -3.995 -9.416 -10.855 1.00 88.56 71 ILE A O 1
ATOM 569 N N . LEU A 1 72 ? -3.116 -11.355 -11.519 1.00 87.25 72 LEU A N 1
ATOM 570 C CA . LEU A 1 72 ? -3.684 -12.127 -10.412 1.00 87.25 72 LEU A CA 1
ATOM 571 C C . LEU A 1 72 ? -3.157 -11.679 -9.046 1.00 87.25 72 LEU A C 1
ATOM 573 O O . LEU A 1 72 ? -3.911 -11.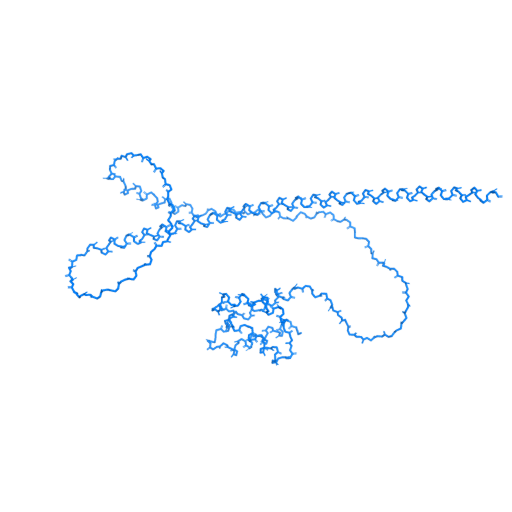657 -8.072 1.00 87.25 72 LEU A O 1
ATOM 577 N N . ASN A 1 73 ? -1.874 -11.335 -8.951 1.00 88.38 73 ASN A N 1
ATOM 578 C CA . ASN A 1 73 ? -1.285 -10.816 -7.721 1.00 88.38 73 ASN A CA 1
ATOM 579 C C . ASN A 1 73 ? -1.818 -9.419 -7.392 1.00 88.38 73 ASN A C 1
ATOM 581 O O . ASN A 1 73 ? -2.150 -9.159 -6.236 1.00 88.38 73 ASN A O 1
ATOM 585 N N . LEU A 1 74 ? -1.995 -8.562 -8.399 1.00 88.06 74 LEU A N 1
ATOM 586 C CA . LEU A 1 74 ? -2.654 -7.269 -8.242 1.00 88.06 74 LEU A CA 1
ATOM 587 C C . LEU A 1 74 ? -4.095 -7.441 -7.747 1.00 88.06 74 LEU A C 1
ATOM 589 O O . LEU A 1 74 ? -4.490 -6.790 -6.783 1.00 88.06 74 LEU A O 1
ATOM 593 N N . LEU A 1 75 ? -4.856 -8.367 -8.338 1.00 85.31 75 LEU A N 1
ATOM 594 C CA . LEU A 1 75 ? -6.218 -8.680 -7.903 1.00 85.31 75 LEU A CA 1
ATOM 595 C C . LEU A 1 75 ? -6.250 -9.170 -6.452 1.00 85.31 75 LEU A C 1
ATOM 597 O O . LEU A 1 75 ? -7.118 -8.750 -5.697 1.00 85.31 75 LEU A O 1
ATOM 601 N N . LYS A 1 76 ? -5.291 -9.995 -6.010 1.00 84.25 76 LYS A N 1
ATOM 602 C CA . LYS A 1 76 ? -5.195 -10.371 -4.588 1.00 84.25 76 LYS A CA 1
ATOM 603 C C . LYS A 1 76 ? -5.022 -9.141 -3.704 1.00 84.25 76 LYS A C 1
ATOM 605 O O . LYS A 1 76 ? -5.732 -9.017 -2.719 1.00 84.25 76 LYS A O 1
ATOM 610 N N . ILE A 1 77 ? -4.123 -8.227 -4.055 1.00 84.94 77 ILE A N 1
ATOM 611 C CA . ILE A 1 77 ? -3.867 -7.022 -3.255 1.00 84.94 77 ILE A CA 1
ATOM 612 C C . ILE A 1 77 ? -5.124 -6.144 -3.198 1.00 84.94 77 ILE A C 1
ATOM 614 O O . ILE A 1 77 ? -5.577 -5.774 -2.118 1.00 84.94 77 ILE A O 1
ATOM 618 N N . VAL A 1 78 ? -5.743 -5.880 -4.346 1.00 80.94 78 VAL A N 1
ATOM 619 C CA . VAL A 1 78 ? -6.880 -4.956 -4.476 1.00 80.94 78 VAL A CA 1
ATOM 620 C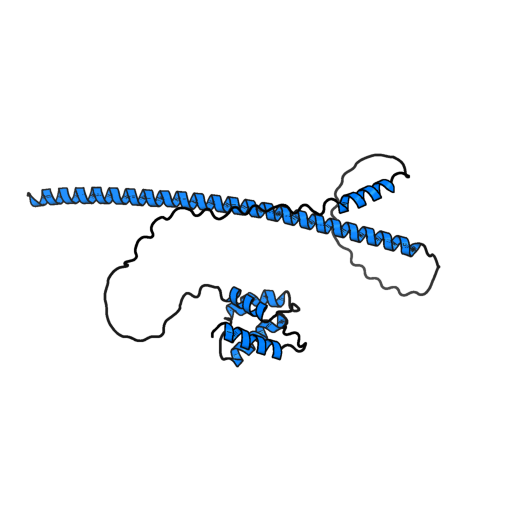 C . VAL A 1 78 ? -8.172 -5.544 -3.887 1.00 80.94 78 VAL A C 1
ATOM 622 O O . VAL A 1 78 ? -8.994 -4.813 -3.330 1.00 80.94 78 VAL A O 1
ATOM 625 N N . CYS A 1 79 ? -8.341 -6.868 -3.939 1.00 73.69 79 CYS A N 1
ATOM 626 C CA . CYS A 1 79 ? -9.495 -7.572 -3.377 1.00 73.69 79 CYS A CA 1
ATOM 627 C C . CYS A 1 79 ? -9.317 -7.999 -1.909 1.00 73.69 79 CYS A C 1
ATOM 629 O O . CYS A 1 79 ? -10.266 -8.519 -1.328 1.00 73.69 79 CYS A O 1
ATOM 631 N N . THR A 1 80 ? -8.151 -7.779 -1.282 1.00 61.94 80 THR A N 1
ATOM 632 C CA . THR A 1 80 ? -7.917 -8.123 0.143 1.00 61.94 80 THR A CA 1
ATOM 633 C C . THR A 1 80 ? -8.468 -7.116 1.158 1.00 61.94 80 THR A C 1
ATOM 635 O O . THR A 1 80 ? -8.276 -7.299 2.361 1.00 61.94 80 THR A O 1
ATOM 638 N N . CYS A 1 81 ? -9.228 -6.103 0.733 1.00 40.38 81 CYS A N 1
ATOM 639 C CA . CYS A 1 81 ? -10.046 -5.340 1.677 1.00 40.38 81 CYS A CA 1
ATOM 640 C C . CYS A 1 81 ? -11.103 -6.258 2.326 1.00 40.38 81 CYS A C 1
ATOM 642 O O . CYS A 1 81 ? -11.717 -7.074 1.634 1.00 40.38 81 CYS A O 1
ATOM 644 N N . PRO A 1 82 ? -11.320 -6.158 3.651 1.00 40.28 82 PRO A N 1
ATOM 645 C CA . PRO A 1 82 ? -12.132 -7.107 4.395 1.00 40.28 82 PRO A CA 1
ATOM 646 C C . PRO A 1 82 ? -13.586 -6.980 3.950 1.00 40.28 82 PRO A C 1
ATOM 648 O O . PRO A 1 82 ? -14.278 -6.030 4.309 1.00 40.28 82 PRO A O 1
ATOM 651 N N . GLN A 1 83 ? -14.066 -7.954 3.182 1.00 41.00 83 GLN A N 1
ATOM 652 C CA . GLN A 1 83 ? -15.495 -8.144 2.974 1.00 41.00 83 GLN A CA 1
ATOM 653 C C . GLN A 1 83 ? -16.095 -8.617 4.302 1.00 41.00 83 GLN A C 1
ATOM 655 O O . GLN A 1 83 ? -16.207 -9.809 4.589 1.00 41.00 83 GLN A O 1
ATOM 660 N N . VAL A 1 84 ? -16.463 -7.654 5.145 1.00 41.94 84 VAL A N 1
ATOM 661 C CA . VAL A 1 84 ? -17.615 -7.824 6.023 1.00 41.94 84 VAL A CA 1
ATOM 662 C C . VAL A 1 84 ? -18.802 -8.072 5.092 1.00 41.94 84 VAL A C 1
ATOM 664 O O . VAL A 1 84 ? -18.991 -7.312 4.146 1.00 41.94 84 VAL A O 1
ATOM 667 N N . SER A 1 85 ? -19.601 -9.096 5.394 1.00 41.22 85 SER A N 1
ATOM 668 C CA . SER A 1 85 ? -20.838 -9.507 4.697 1.00 41.22 85 SER A CA 1
ATOM 669 C C . SER A 1 85 ? -20.678 -10.672 3.717 1.00 41.22 85 SER A C 1
ATOM 671 O O . SER A 1 85 ? -20.835 -10.538 2.508 1.00 41.22 85 SER A O 1
ATOM 673 N N . ILE A 1 86 ? -20.493 -11.872 4.274 1.00 38.66 86 ILE A N 1
ATOM 674 C CA . ILE A 1 86 ? -21.058 -13.078 3.662 1.00 38.66 86 ILE A CA 1
ATOM 675 C C . ILE A 1 86 ? -22.487 -13.197 4.197 1.00 38.66 86 ILE A C 1
ATOM 677 O O . ILE A 1 86 ? -22.743 -13.820 5.227 1.00 38.66 86 ILE A O 1
ATOM 681 N N . SER A 1 87 ? -23.419 -12.528 3.526 1.00 37.34 87 SER A N 1
ATOM 682 C CA . SER A 1 87 ? -24.845 -12.811 3.654 1.00 37.34 87 SER A CA 1
ATOM 683 C C . SER A 1 87 ? -25.075 -14.207 3.077 1.00 37.34 87 SER A C 1
ATOM 685 O O . SER A 1 87 ? -25.008 -14.402 1.864 1.00 37.34 87 SER A O 1
ATOM 687 N N . ALA A 1 88 ? -25.290 -15.196 3.941 1.00 37.97 88 ALA A N 1
ATOM 688 C CA . ALA A 1 88 ? -25.795 -16.499 3.527 1.00 37.97 88 ALA A CA 1
ATOM 689 C C . ALA A 1 88 ? -27.233 -16.351 2.975 1.00 37.97 88 ALA A C 1
ATOM 691 O O . ALA A 1 88 ? -27.983 -15.503 3.470 1.00 37.97 88 ALA A O 1
ATOM 692 N N . PRO A 1 89 ? -27.638 -17.140 1.963 1.00 43.94 89 PRO A N 1
ATOM 693 C CA . PRO A 1 89 ? -28.965 -17.042 1.371 1.00 43.94 89 PRO A CA 1
ATOM 694 C C . PRO A 1 89 ? -30.031 -17.579 2.336 1.00 43.94 89 PRO A C 1
ATOM 696 O O . PRO A 1 89 ? -29.794 -18.473 3.148 1.00 43.94 89 PRO A O 1
ATOM 699 N N . THR A 1 90 ? -31.213 -16.983 2.257 1.00 49.28 90 THR A N 1
ATOM 700 C CA . THR A 1 90 ? -32.336 -17.133 3.182 1.00 49.28 90 THR A CA 1
ATOM 701 C C . THR A 1 90 ? -33.031 -18.493 3.071 1.00 49.28 90 THR A C 1
ATOM 703 O O . THR A 1 90 ? -33.359 -18.930 1.975 1.00 49.28 90 THR A O 1
ATOM 706 N N . SER A 1 91 ? -33.331 -19.131 4.211 1.00 34.66 91 SER A N 1
ATOM 707 C CA . SER A 1 91 ? -34.595 -19.852 4.461 1.00 34.66 91 SER A CA 1
ATOM 708 C C . SER A 1 91 ? -34.601 -20.461 5.870 1.00 34.66 91 SER A C 1
ATOM 710 O O . SER A 1 91 ? -33.958 -21.475 6.112 1.00 34.66 91 SER A O 1
ATOM 712 N N . SER A 1 92 ? -35.315 -19.844 6.811 1.00 32.38 92 SER A N 1
ATOM 713 C CA . SER A 1 92 ? -36.309 -20.526 7.654 1.00 32.38 92 SER A CA 1
ATOM 714 C C . SER A 1 92 ? -36.902 -19.540 8.661 1.00 32.38 92 SER A C 1
ATOM 716 O O . SER A 1 92 ? -36.238 -18.658 9.198 1.00 32.38 92 SER A O 1
ATOM 718 N N . ARG A 1 93 ? -38.205 -19.686 8.848 1.00 37.28 93 ARG A N 1
ATOM 719 C CA . ARG A 1 93 ? -39.109 -18.879 9.656 1.00 37.28 93 ARG A CA 1
ATOM 720 C C . ARG A 1 93 ? -38.907 -19.108 11.167 1.00 37.28 93 ARG A C 1
ATOM 722 O O . ARG A 1 93 ? -38.587 -20.214 11.578 1.00 37.28 93 ARG A O 1
ATOM 729 N N . MET A 1 94 ? -39.338 -18.095 11.930 1.00 37.53 94 MET A N 1
ATOM 730 C CA . MET A 1 94 ? -39.969 -18.158 13.264 1.00 37.53 94 MET A CA 1
ATOM 731 C C . MET A 1 94 ? -39.090 -18.161 14.538 1.00 37.53 94 MET A C 1
ATOM 733 O O . MET A 1 94 ? -38.325 -19.078 14.795 1.00 37.53 94 MET A O 1
ATOM 737 N N . LEU A 1 95 ? -39.420 -17.158 15.372 1.00 38.19 95 LEU A N 1
ATOM 738 C CA . LEU A 1 95 ? -39.422 -17.089 16.844 1.00 38.19 95 LEU A CA 1
ATOM 739 C C . LEU A 1 95 ? -38.151 -16.639 17.590 1.00 38.19 95 LEU A C 1
ATOM 741 O O . LEU A 1 95 ? -37.112 -17.283 17.575 1.00 38.19 95 LEU A O 1
ATOM 745 N N . LEU A 1 96 ? -38.318 -15.489 18.265 1.00 44.09 96 LEU A N 1
ATOM 746 C CA . LEU A 1 96 ? -38.062 -15.251 19.695 1.00 44.09 96 LEU A CA 1
ATOM 747 C C . LEU A 1 96 ? -37.158 -16.297 20.372 1.00 44.09 96 LEU A C 1
ATOM 749 O O . LEU A 1 96 ? -37.559 -17.446 20.492 1.00 44.09 96 LEU A O 1
ATOM 753 N N . ASP A 1 97 ? -36.005 -15.898 20.907 1.00 33.88 97 ASP A N 1
ATOM 754 C CA . ASP A 1 97 ? -35.874 -15.621 22.342 1.00 33.88 97 ASP A CA 1
ATOM 755 C C . ASP A 1 97 ? -34.426 -15.274 22.725 1.00 33.88 97 ASP A C 1
ATOM 757 O O . ASP A 1 97 ? -33.445 -15.597 22.055 1.00 33.88 97 ASP A O 1
ATOM 761 N N . SER A 1 98 ? -34.326 -14.595 23.853 1.00 46.59 98 SER A N 1
ATOM 762 C CA . SER A 1 98 ? -33.118 -14.200 24.563 1.00 46.59 98 SER A CA 1
ATOM 763 C C . SER A 1 98 ? -32.301 -15.419 25.014 1.00 46.59 98 SER A C 1
ATOM 765 O O . SER A 1 98 ? -32.895 -16.309 25.615 1.00 46.59 98 SER A O 1
ATOM 767 N N . ARG A 1 99 ? -30.959 -15.433 24.841 1.00 44.25 99 ARG A N 1
ATOM 768 C CA . ARG A 1 99 ? -29.947 -16.023 25.773 1.00 44.25 99 ARG A CA 1
ATOM 769 C C . ARG A 1 99 ? -28.494 -15.965 25.229 1.00 44.25 99 ARG A C 1
ATOM 771 O O . ARG A 1 99 ? -28.292 -15.600 24.075 1.00 44.25 99 ARG A O 1
ATOM 778 N N . PRO A 1 100 ? -27.468 -16.174 26.087 1.00 46.34 100 PRO A N 1
ATOM 779 C CA . PRO A 1 100 ? -26.248 -15.373 26.109 1.00 46.34 100 PRO A CA 1
ATOM 780 C C . PRO A 1 100 ? -25.071 -16.008 25.360 1.00 46.34 100 PRO A C 1
ATOM 782 O O . PRO A 1 100 ? -25.011 -17.214 25.134 1.00 46.34 100 PRO A O 1
ATOM 785 N N . ARG A 1 101 ? -24.071 -15.168 25.066 1.00 41.53 101 ARG A N 1
ATOM 786 C CA . ARG A 1 101 ? -22.727 -15.576 24.640 1.00 41.53 101 ARG A CA 1
ATOM 787 C C . ARG A 1 101 ? -22.125 -16.590 25.625 1.00 41.53 101 ARG A C 1
ATOM 789 O O . ARG A 1 101 ? -21.747 -16.221 26.733 1.00 41.53 101 ARG A O 1
ATOM 796 N N . LEU A 1 102 ? -21.959 -17.832 25.179 1.00 48.44 102 LEU A N 1
ATOM 797 C CA . LEU A 1 102 ? -21.023 -18.799 25.749 1.00 48.44 102 LEU A CA 1
ATOM 798 C C . LEU A 1 102 ? -19.807 -18.880 24.821 1.00 48.44 102 LEU A C 1
ATOM 800 O O . LEU A 1 102 ? -19.821 -19.590 23.821 1.00 48.44 102 LEU A O 1
ATOM 804 N N . SER A 1 103 ? -18.756 -18.131 25.149 1.00 59.50 103 SER A N 1
ATOM 805 C CA . SER A 1 103 ? -17.418 -18.330 24.584 1.00 59.50 103 SER A CA 1
ATOM 806 C C . SER A 1 103 ? -16.415 -18.519 25.731 1.00 59.50 103 SER A C 1
ATOM 808 O O . SER A 1 103 ? -16.426 -17.698 26.653 1.00 59.50 103 SER A O 1
ATOM 810 N N . PRO A 1 104 ? -15.560 -19.560 25.704 1.00 52.16 104 PRO A N 1
ATOM 811 C CA . PRO A 1 104 ? -14.545 -19.811 26.733 1.00 52.16 104 PRO A CA 1
ATOM 812 C C . PRO A 1 104 ? -13.467 -18.709 26.786 1.00 52.16 104 PRO A C 1
ATOM 814 O O . PRO A 1 104 ? -13.140 -18.142 25.740 1.00 52.16 104 PRO A O 1
ATOM 817 N N . PRO A 1 105 ? -12.867 -18.409 27.956 1.00 50.97 105 PRO A N 1
ATOM 818 C CA . PRO A 1 105 ? -11.743 -17.482 28.038 1.00 50.97 105 PRO A CA 1
ATOM 819 C C . PRO A 1 105 ? -10.464 -18.130 27.485 1.00 50.97 105 PRO A C 1
ATOM 821 O O . PRO A 1 105 ? -10.107 -19.250 27.847 1.00 50.97 105 PRO A O 1
ATOM 824 N N . LEU A 1 106 ? -9.765 -17.402 26.612 1.00 45.44 106 LEU A N 1
ATOM 825 C CA . LEU A 1 106 ? -8.450 -17.774 26.091 1.00 45.44 106 LEU A CA 1
ATOM 826 C C . LEU A 1 106 ? -7.422 -17.759 27.231 1.00 45.44 106 LEU A C 1
ATOM 828 O O . LEU A 1 106 ? -7.159 -16.721 27.837 1.00 45.44 106 LEU A O 1
ATOM 832 N N . SER A 1 107 ? -6.853 -18.927 27.522 1.00 46.00 107 SER A N 1
ATOM 833 C CA . SER A 1 107 ? -5.754 -19.106 28.468 1.00 46.00 107 SER A CA 1
ATOM 834 C C . SER A 1 107 ? -4.477 -18.416 27.980 1.00 46.00 107 SER A C 1
ATOM 836 O O . SER A 1 107 ? -4.102 -18.532 26.812 1.00 46.00 107 SER A O 1
ATOM 838 N N . SER A 1 108 ? -3.780 -17.763 28.906 1.00 50.97 108 SER A N 1
ATOM 839 C CA . SER A 1 108 ? -2.473 -17.134 28.738 1.00 50.97 108 SER A CA 1
ATOM 840 C C . SER A 1 108 ? -1.381 -18.155 28.402 1.00 50.97 108 SER A C 1
ATOM 842 O O . SER A 1 108 ? -0.862 -18.850 29.274 1.00 50.97 108 SER A O 1
ATOM 844 N N . ASN A 1 109 ? -0.971 -18.211 27.134 1.00 44.41 109 ASN A N 1
ATOM 845 C CA . ASN A 1 109 ? 0.232 -18.935 26.736 1.00 44.41 109 ASN A CA 1
ATOM 846 C C . ASN A 1 109 ? 1.368 -17.966 26.401 1.00 44.41 109 ASN A C 1
ATOM 848 O O . ASN A 1 109 ? 1.367 -17.276 25.388 1.00 44.41 109 ASN A O 1
ATOM 852 N N . LYS A 1 110 ? 2.301 -17.946 27.358 1.00 45.34 110 LYS A N 1
ATOM 853 C CA . LYS A 1 110 ? 3.753 -17.747 27.293 1.00 45.34 110 LYS A CA 1
ATOM 854 C C . LYS A 1 110 ? 4.319 -17.367 25.917 1.00 45.34 110 LYS A C 1
ATOM 856 O O . LYS A 1 110 ? 4.166 -18.084 24.933 1.00 45.34 110 LYS A O 1
ATOM 861 N N . SER A 1 111 ? 5.055 -16.259 25.937 1.00 46.69 111 SER A N 1
ATOM 862 C CA . SER A 1 111 ? 5.894 -15.712 24.876 1.00 46.69 111 SER A CA 1
ATOM 863 C C . SER A 1 111 ? 6.597 -16.779 24.026 1.00 46.69 111 SER A C 1
ATOM 865 O O . SER A 1 111 ? 7.399 -17.575 24.510 1.00 46.69 111 SER A O 1
ATOM 867 N N . MET A 1 112 ? 6.344 -16.746 22.718 1.00 48.19 112 MET A N 1
ATOM 868 C CA . MET A 1 112 ? 7.250 -17.334 21.735 1.00 48.19 112 MET A CA 1
ATOM 869 C C . MET A 1 112 ? 8.299 -16.279 21.345 1.00 48.19 112 MET A C 1
ATOM 871 O O . MET A 1 112 ? 7.930 -15.248 20.780 1.00 48.19 112 MET A O 1
ATOM 875 N N . PRO A 1 113 ? 9.601 -16.506 21.603 1.00 48.97 113 PRO A N 1
ATOM 876 C CA . PRO A 1 113 ? 10.664 -15.634 21.132 1.00 48.97 113 PRO A CA 1
ATOM 877 C C . PRO A 1 113 ? 10.923 -15.960 19.661 1.00 48.97 113 PRO A C 1
ATOM 879 O O . PRO A 1 113 ? 11.598 -16.930 19.307 1.00 48.97 113 PRO A O 1
ATOM 882 N N . TRP A 1 114 ? 10.342 -15.167 18.772 1.00 46.31 114 TRP A N 1
ATOM 883 C CA . TRP A 1 114 ? 10.559 -15.279 17.340 1.00 46.31 114 TRP A CA 1
ATOM 884 C C . TRP A 1 114 ? 12.007 -14.885 17.020 1.00 46.31 114 TRP A C 1
ATOM 886 O O . TRP A 1 114 ? 12.389 -13.724 16.985 1.00 46.31 114 TRP A O 1
ATOM 896 N N . LYS A 1 115 ? 12.831 -15.925 16.853 1.00 43.19 115 LYS A N 1
ATOM 897 C CA . LYS A 1 115 ? 14.040 -16.013 16.023 1.00 43.19 115 LYS A CA 1
ATOM 898 C C . LYS A 1 115 ? 14.733 -14.676 15.711 1.00 43.19 115 LYS A C 1
ATOM 900 O O . LYS A 1 115 ? 14.501 -14.069 14.666 1.00 43.19 115 LYS A O 1
ATOM 905 N N . LYS A 1 116 ? 15.746 -14.357 16.526 1.00 48.31 116 LYS A N 1
ATOM 906 C CA . LYS A 1 116 ? 16.944 -13.627 16.082 1.00 48.31 116 LYS A CA 1
ATOM 907 C C . LYS A 1 116 ? 17.508 -14.322 14.838 1.00 48.31 116 LYS A C 1
ATOM 909 O O . LYS A 1 116 ? 18.203 -15.331 14.948 1.00 48.31 116 LYS A O 1
ATOM 914 N N . ARG A 1 117 ? 17.230 -13.789 13.650 1.00 47.72 117 ARG A N 1
ATOM 915 C CA . ARG A 1 117 ? 18.060 -14.070 12.478 1.00 47.72 117 ARG A CA 1
ATOM 916 C C . ARG A 1 117 ? 19.321 -13.221 12.611 1.00 47.72 117 ARG A C 1
ATOM 918 O O . ARG A 1 117 ? 19.272 -12.008 12.453 1.00 47.72 117 ARG A O 1
ATOM 925 N N . ARG A 1 118 ? 20.445 -13.873 12.934 1.00 44.12 118 ARG A N 1
ATOM 926 C CA . ARG A 1 118 ? 21.781 -13.350 12.619 1.00 44.12 118 ARG A CA 1
ATOM 927 C C . ARG A 1 118 ? 21.819 -13.112 11.111 1.00 44.12 118 ARG A C 1
ATOM 929 O O . ARG A 1 118 ? 21.683 -14.072 10.357 1.00 44.12 118 ARG A O 1
ATOM 936 N N . ALA A 1 119 ? 21.993 -11.868 10.684 1.00 41.81 119 ALA A N 1
ATOM 937 C CA . ALA A 1 119 ? 22.456 -11.585 9.336 1.00 41.81 119 ALA A CA 1
ATOM 938 C C . ALA A 1 119 ? 23.981 -11.738 9.338 1.00 41.81 119 ALA A C 1
ATOM 940 O O . ALA A 1 119 ? 24.700 -10.979 9.988 1.00 41.81 119 ALA A O 1
ATOM 941 N N . SER A 1 120 ? 24.439 -12.799 8.687 1.00 41.84 120 SER A N 1
ATOM 942 C CA . SER A 1 120 ? 25.839 -13.075 8.395 1.00 41.84 120 SER A CA 1
ATOM 943 C C . SER A 1 120 ? 26.334 -12.133 7.295 1.00 41.84 120 SER A C 1
ATOM 945 O O . SER A 1 120 ? 25.608 -11.830 6.354 1.00 41.84 120 SER A O 1
ATOM 947 N N . PHE A 1 121 ? 27.580 -11.706 7.449 1.00 44.78 121 PHE A N 1
ATOM 948 C CA . PHE A 1 121 ? 28.458 -10.990 6.528 1.00 44.78 121 PHE A CA 1
ATOM 949 C C . PHE A 1 121 ? 28.198 -11.167 5.018 1.00 44.78 121 PHE A C 1
ATOM 951 O O . PHE A 1 121 ? 28.122 -12.286 4.519 1.00 44.78 121 PHE A O 1
ATOM 958 N N . ALA A 1 122 ? 28.243 -10.047 4.291 1.00 40.19 122 ALA A N 1
ATOM 959 C CA . ALA A 1 122 ? 28.641 -9.979 2.885 1.00 40.19 122 ALA A CA 1
ATOM 960 C C . ALA A 1 122 ? 29.570 -8.762 2.707 1.00 40.19 122 ALA A C 1
ATOM 962 O O . ALA A 1 122 ? 29.159 -7.681 2.299 1.00 40.19 122 ALA A O 1
ATOM 963 N N . ASN A 1 123 ? 30.831 -8.930 3.109 1.00 47.69 123 ASN A N 1
ATOM 964 C CA . ASN A 1 123 ? 31.921 -7.991 2.858 1.00 47.69 123 ASN A CA 1
ATOM 965 C C . ASN A 1 123 ? 32.800 -8.601 1.763 1.00 47.69 123 ASN A C 1
ATOM 967 O O . ASN A 1 123 ? 33.723 -9.327 2.103 1.00 47.69 123 ASN A O 1
ATOM 971 N N . ASN A 1 124 ? 32.488 -8.362 0.484 1.00 46.81 124 ASN A N 1
ATOM 972 C CA . ASN A 1 124 ? 33.277 -8.912 -0.629 1.00 46.81 124 ASN A CA 1
ATOM 973 C C . ASN A 1 124 ? 33.634 -7.925 -1.751 1.00 46.81 124 ASN A C 1
ATOM 975 O O . ASN A 1 124 ? 34.216 -8.359 -2.731 1.00 46.81 124 ASN A O 1
ATOM 979 N N . ASN A 1 125 ? 33.398 -6.613 -1.614 1.00 44.84 125 ASN A N 1
ATOM 980 C CA . ASN A 1 125 ? 33.719 -5.657 -2.697 1.00 44.84 125 ASN A CA 1
ATOM 981 C C . ASN A 1 125 ? 34.732 -4.565 -2.305 1.00 44.84 125 ASN A C 1
ATOM 983 O O . ASN A 1 125 ? 34.835 -3.545 -2.978 1.00 44.84 125 ASN A O 1
ATOM 987 N N . ARG A 1 126 ? 35.493 -4.742 -1.215 1.00 47.78 126 ARG A N 1
ATOM 988 C CA . ARG A 1 126 ? 36.482 -3.734 -0.780 1.00 47.78 126 ARG A CA 1
ATOM 989 C C . ARG A 1 126 ? 37.850 -3.866 -1.467 1.00 47.78 126 ARG A C 1
ATOM 991 O O . ARG A 1 126 ? 38.603 -2.901 -1.458 1.00 47.78 126 ARG A O 1
ATOM 998 N N . LEU A 1 127 ? 38.177 -5.018 -2.055 1.00 50.00 127 LEU A N 1
ATOM 999 C CA . LEU A 1 127 ? 39.515 -5.263 -2.611 1.00 50.00 127 LEU A CA 1
ATOM 1000 C C . LEU A 1 127 ? 39.696 -4.744 -4.046 1.00 50.00 127 LEU A C 1
ATOM 1002 O O . LEU A 1 127 ? 40.760 -4.217 -4.343 1.00 50.00 127 LEU A O 1
ATOM 1006 N N . GLU A 1 128 ? 38.661 -4.761 -4.892 1.00 49.44 128 GLU A N 1
ATOM 1007 C CA . GLU A 1 128 ? 38.805 -4.305 -6.289 1.00 49.44 128 GLU A CA 1
ATOM 1008 C C . GLU A 1 128 ? 38.950 -2.780 -6.424 1.00 49.44 128 GLU A C 1
ATOM 1010 O O . GLU A 1 128 ? 39.579 -2.277 -7.352 1.00 49.44 128 GLU A O 1
ATOM 1015 N N . HIS A 1 129 ? 38.429 -2.016 -5.461 1.00 48.09 129 HIS A N 1
ATOM 1016 C CA . HIS A 1 129 ? 38.498 -0.553 -5.508 1.00 48.09 129 HIS A CA 1
ATOM 1017 C C . HIS A 1 129 ? 39.825 0.019 -4.987 1.00 48.09 129 HIS A C 1
ATOM 1019 O O . HIS A 1 129 ? 40.119 1.187 -5.239 1.00 48.09 129 HIS A O 1
ATOM 1025 N N . GLU A 1 130 ? 40.615 -0.778 -4.259 1.00 49.06 130 GLU A N 1
ATOM 1026 C CA . GLU A 1 130 ? 41.915 -0.366 -3.716 1.00 49.06 130 GLU A CA 1
ATOM 1027 C C . GLU A 1 130 ? 43.033 -0.528 -4.760 1.00 49.06 130 GLU A C 1
ATOM 1029 O O . GLU A 1 130 ? 43.985 0.249 -4.779 1.00 49.06 130 GLU A O 1
ATOM 1034 N N . GLU A 1 131 ? 42.889 -1.487 -5.677 1.00 50.38 131 GLU A N 1
ATOM 1035 C CA . GLU A 1 131 ? 43.853 -1.753 -6.750 1.00 50.38 131 GLU A CA 1
ATOM 1036 C C . GLU A 1 131 ? 43.833 -0.640 -7.817 1.00 50.38 131 GLU A C 1
ATOM 1038 O O . GLU A 1 131 ? 44.886 -0.137 -8.207 1.00 50.38 131 GLU A O 1
ATOM 1043 N N . LEU A 1 132 ? 42.642 -0.124 -8.155 1.00 52.12 132 LEU A N 1
ATOM 1044 C CA . LEU A 1 132 ? 42.469 1.062 -9.013 1.00 52.12 132 LEU A CA 1
ATOM 1045 C C . LEU A 1 132 ? 42.902 2.371 -8.332 1.00 52.12 132 LEU A C 1
ATOM 1047 O O . LEU A 1 132 ? 43.297 3.334 -8.987 1.00 52.12 132 LEU A O 1
ATOM 1051 N N . ARG A 1 133 ? 42.845 2.423 -6.996 1.00 54.28 133 ARG A N 1
ATOM 1052 C CA . ARG A 1 133 ? 43.319 3.580 -6.227 1.00 54.28 133 ARG A CA 1
ATOM 1053 C C . ARG A 1 133 ? 44.843 3.626 -6.165 1.00 54.28 133 ARG A C 1
ATOM 1055 O O . ARG A 1 133 ? 45.417 4.707 -6.244 1.00 54.28 133 ARG A O 1
ATOM 1062 N N . LYS A 1 134 ? 45.494 2.462 -6.066 1.00 50.34 134 LYS A N 1
ATOM 1063 C CA . LYS A 1 134 ? 46.957 2.339 -6.113 1.00 50.34 134 LYS A CA 1
ATOM 1064 C C . LYS A 1 134 ? 47.519 2.591 -7.510 1.00 50.34 134 LYS A C 1
ATOM 1066 O O . LYS A 1 134 ? 48.554 3.242 -7.605 1.00 50.34 134 LYS A O 1
ATOM 1071 N N . SER A 1 135 ? 46.826 2.178 -8.578 1.00 51.94 135 SER A N 1
ATOM 1072 C CA . SER A 1 135 ? 47.263 2.510 -9.941 1.00 51.94 135 SER A CA 1
ATOM 1073 C C . SER A 1 135 ? 47.229 4.020 -10.199 1.00 51.94 135 SER A C 1
ATOM 1075 O O . SER A 1 135 ? 48.127 4.537 -10.849 1.00 51.94 135 SER A O 1
ATOM 1077 N N . LEU A 1 136 ? 46.267 4.752 -9.621 1.00 46.56 136 LEU A N 1
ATOM 1078 C CA . LEU A 1 136 ? 46.194 6.215 -9.731 1.00 46.56 136 LEU A CA 1
ATOM 1079 C C . LEU A 1 136 ? 47.313 6.946 -8.962 1.00 46.56 136 LEU A C 1
ATOM 1081 O O . LEU A 1 136 ? 47.711 8.032 -9.366 1.00 46.56 136 LEU A O 1
ATOM 1085 N N . ILE A 1 137 ? 47.843 6.360 -7.882 1.00 47.69 137 ILE A N 1
ATOM 1086 C CA . ILE A 1 137 ? 48.971 6.935 -7.123 1.00 47.69 137 ILE A CA 1
ATOM 1087 C C . ILE A 1 137 ? 50.301 6.727 -7.871 1.00 47.69 137 ILE A C 1
ATOM 1089 O O . ILE A 1 137 ? 51.179 7.579 -7.792 1.00 47.69 137 ILE A O 1
ATOM 1093 N N . GLN A 1 138 ? 50.428 5.657 -8.665 1.00 41.88 138 GLN A N 1
ATOM 1094 C CA . GLN A 1 138 ? 51.613 5.395 -9.493 1.00 41.88 138 GLN A CA 1
ATOM 1095 C C . GLN A 1 138 ? 51.738 6.365 -10.688 1.00 41.88 138 GLN A C 1
ATOM 1097 O O . GLN A 1 138 ? 52.848 6.635 -11.127 1.00 41.88 138 GLN A O 1
ATOM 1102 N N . PHE A 1 139 ? 50.627 6.918 -11.194 1.00 42.62 139 PHE A N 1
ATOM 1103 C CA . PHE A 1 139 ? 50.633 7.898 -12.296 1.00 42.62 139 PHE A CA 1
ATOM 1104 C C . PHE A 1 139 ? 50.777 9.357 -11.843 1.00 42.62 139 PHE A C 1
ATOM 1106 O O . PHE A 1 139 ? 50.845 10.247 -12.682 1.00 42.62 139 PHE A O 1
ATOM 1113 N N . LYS A 1 140 ? 50.803 9.621 -10.531 1.00 44.22 140 LYS A N 1
ATOM 1114 C CA . LYS A 1 140 ? 50.814 10.982 -9.973 1.00 44.22 140 LYS A CA 1
ATOM 1115 C C . LYS A 1 140 ? 52.157 11.395 -9.364 1.00 44.22 140 LYS A C 1
ATOM 1117 O O . LYS A 1 140 ? 52.200 12.383 -8.645 1.00 44.22 140 LYS A O 1
ATOM 1122 N N . HIS A 1 141 ? 53.224 10.629 -9.609 1.00 38.97 141 HIS A N 1
ATOM 1123 C CA . HIS A 1 141 ? 54.536 10.841 -8.988 1.00 38.97 141 HIS A CA 1
ATOM 1124 C C . HIS A 1 141 ? 55.579 11.508 -9.908 1.00 38.97 141 HIS A C 1
ATOM 1126 O O . HIS A 1 141 ? 56.757 11.484 -9.565 1.00 38.97 141 HIS A O 1
ATOM 1132 N N . ASP A 1 142 ? 55.155 12.124 -11.018 1.00 41.41 142 ASP A N 1
ATOM 1133 C CA . ASP A 1 142 ? 56.050 12.883 -11.914 1.00 41.41 142 ASP A CA 1
ATOM 1134 C C . ASP A 1 142 ? 55.669 14.366 -12.096 1.00 41.41 142 ASP A C 1
ATOM 1136 O O . ASP A 1 142 ? 56.354 15.066 -12.831 1.00 41.41 142 ASP A O 1
ATOM 1140 N N . GLU A 1 143 ? 54.657 14.899 -11.402 1.00 40.81 143 GLU A N 1
ATOM 1141 C CA . GLU A 1 143 ? 54.397 16.350 -11.402 1.00 40.81 143 GLU A CA 1
ATOM 1142 C C . GLU A 1 143 ? 54.115 16.861 -9.985 1.00 40.81 143 GLU A C 1
ATOM 1144 O O . GLU A 1 143 ? 53.043 16.656 -9.419 1.00 40.81 143 GLU A O 1
ATOM 1149 N N . GLU A 1 144 ? 55.196 17.412 -9.437 1.00 38.25 144 GLU A N 1
ATOM 1150 C CA . GLU A 1 144 ? 55.391 18.522 -8.500 1.00 38.25 144 GLU A CA 1
ATOM 1151 C C . GLU A 1 144 ? 54.304 18.962 -7.496 1.00 38.25 144 GLU A C 1
ATOM 1153 O O . GLU A 1 144 ? 53.092 18.966 -7.700 1.00 38.25 144 GLU A O 1
ATOM 1158 N N . GLU A 1 145 ? 54.873 19.361 -6.363 1.00 38.72 145 GLU A N 1
ATOM 1159 C CA . GLU A 1 145 ? 54.345 19.934 -5.136 1.00 38.72 145 GLU A CA 1
ATOM 1160 C C . GLU A 1 145 ? 53.582 21.249 -5.372 1.00 38.72 145 GLU A C 1
ATOM 1162 O O . GLU A 1 145 ? 53.990 22.056 -6.196 1.00 38.72 145 GLU A O 1
ATOM 1167 N N . GLU A 1 146 ? 52.501 21.483 -4.621 1.00 35.22 146 GLU A N 1
ATOM 1168 C CA . GLU A 1 146 ? 52.282 22.677 -3.780 1.00 35.22 146 GLU A CA 1
ATOM 1169 C C . GLU A 1 146 ? 50.826 22.742 -3.282 1.00 35.22 146 GLU A C 1
ATOM 1171 O O . GLU A 1 146 ? 49.959 21.943 -3.636 1.00 35.22 146 GLU A O 1
ATOM 1176 N N . GLU A 1 147 ? 50.622 23.621 -2.314 1.00 34.91 147 GLU A N 1
ATOM 1177 C CA . GLU A 1 147 ? 49.762 23.455 -1.159 1.00 34.91 147 GLU A CA 1
ATOM 1178 C C . GLU A 1 147 ? 48.313 23.963 -1.316 1.00 34.91 147 GLU A C 1
ATOM 1180 O O . GLU A 1 147 ? 47.949 24.716 -2.214 1.00 34.91 147 GLU A O 1
ATOM 1185 N N . GLU A 1 148 ? 47.546 23.594 -0.290 1.00 34.66 148 GLU A N 1
ATOM 1186 C CA . GLU A 1 148 ? 46.512 24.387 0.381 1.00 34.66 148 GLU A CA 1
ATOM 1187 C C . GLU A 1 148 ? 45.021 24.279 0.016 1.00 34.66 148 GLU A C 1
ATOM 1189 O O . GLU A 1 148 ? 44.558 24.112 -1.110 1.00 34.66 148 GLU A O 1
ATOM 1194 N N . GLU A 1 149 ? 44.270 24.320 1.119 1.00 37.78 149 GLU A N 1
ATOM 1195 C CA . GLU A 1 149 ? 42.828 24.272 1.262 1.00 37.78 149 GLU A CA 1
ATOM 1196 C C . GLU A 1 149 ? 42.129 25.420 0.515 1.00 37.78 149 GLU A C 1
ATOM 1198 O O . GLU A 1 149 ? 42.688 26.492 0.335 1.00 37.78 149 GLU A O 1
ATOM 1203 N N . VAL A 1 150 ? 40.845 25.246 0.180 1.00 35.75 150 VAL A N 1
ATOM 1204 C CA . VAL A 1 150 ? 39.756 26.091 0.712 1.00 35.75 150 VAL A CA 1
ATOM 1205 C C . VAL A 1 150 ? 38.408 25.661 0.114 1.00 35.75 150 VAL A C 1
ATOM 1207 O O . VAL A 1 150 ? 38.148 25.646 -1.086 1.00 35.75 150 VAL A O 1
ATOM 1210 N N . ASN A 1 151 ? 37.545 25.307 1.054 1.00 34.81 151 ASN A N 1
ATOM 1211 C CA . ASN A 1 151 ? 36.089 25.323 1.070 1.00 34.81 151 ASN A CA 1
ATOM 1212 C C . ASN A 1 151 ? 35.429 26.383 0.149 1.00 34.81 151 ASN A C 1
ATOM 1214 O O . ASN A 1 151 ? 35.771 27.555 0.256 1.00 34.81 151 ASN A O 1
ATOM 1218 N N . ASN A 1 152 ? 34.407 26.029 -0.647 1.00 34.06 152 ASN A N 1
ATOM 1219 C CA . ASN A 1 152 ? 33.100 26.713 -0.591 1.00 34.06 152 ASN A CA 1
ATOM 1220 C C . ASN A 1 152 ? 32.044 26.202 -1.586 1.00 34.06 152 ASN A C 1
ATOM 1222 O O . ASN A 1 152 ? 32.277 25.970 -2.769 1.00 34.06 152 ASN A O 1
ATOM 1226 N N . ASN A 1 153 ? 30.836 26.112 -1.030 1.00 40.84 153 ASN A N 1
ATOM 1227 C CA . ASN A 1 153 ? 29.535 25.911 -1.655 1.00 40.84 153 ASN A CA 1
ATOM 1228 C C . ASN A 1 153 ? 29.305 26.792 -2.885 1.00 40.84 153 ASN A C 1
ATOM 1230 O O . ASN A 1 153 ? 29.593 27.980 -2.816 1.00 40.84 153 ASN A O 1
ATOM 1234 N N . ASN A 1 154 ? 28.618 26.264 -3.906 1.00 39.81 154 ASN A N 1
ATOM 1235 C CA . ASN A 1 154 ? 27.728 27.065 -4.749 1.00 39.81 154 ASN A CA 1
ATOM 1236 C C . ASN A 1 154 ? 26.570 26.228 -5.316 1.00 39.81 154 ASN A C 1
ATOM 1238 O O . ASN A 1 154 ? 26.756 25.238 -6.022 1.00 39.81 154 ASN A O 1
ATOM 1242 N N . ASN A 1 155 ? 25.357 26.674 -4.989 1.00 42.12 155 ASN A N 1
ATOM 1243 C CA . ASN A 1 155 ? 24.091 26.237 -5.564 1.00 42.12 155 ASN A CA 1
ATOM 1244 C C . ASN A 1 155 ? 24.064 26.559 -7.067 1.00 42.12 155 ASN A C 1
ATOM 1246 O O . ASN A 1 155 ? 24.178 27.723 -7.440 1.00 42.12 155 ASN A O 1
ATOM 1250 N N . SER A 1 156 ? 23.847 25.561 -7.927 1.00 31.66 156 SER A N 1
ATOM 1251 C CA . SER A 1 156 ? 23.500 25.796 -9.335 1.00 31.66 156 SER A CA 1
ATOM 1252 C C . SER A 1 156 ? 21.989 25.727 -9.525 1.00 31.66 156 SER A C 1
ATOM 1254 O O . SER A 1 156 ? 21.403 24.649 -9.621 1.00 31.66 156 SER A O 1
ATOM 1256 N N . THR A 1 157 ? 21.373 26.905 -9.593 1.00 35.75 157 THR A N 1
ATOM 1257 C CA . THR A 1 157 ? 20.052 27.112 -10.188 1.00 35.75 157 THR A CA 1
ATOM 1258 C C . THR A 1 157 ? 20.179 26.982 -11.702 1.00 35.75 157 THR A C 1
ATOM 1260 O O . THR A 1 157 ? 20.900 27.735 -12.351 1.00 35.75 157 THR A O 1
ATOM 1263 N N . THR A 1 158 ? 19.467 26.009 -12.259 1.00 38.44 158 THR A N 1
ATOM 1264 C CA . THR A 1 158 ? 19.268 25.812 -13.693 1.00 38.44 158 THR A CA 1
ATOM 1265 C C . THR A 1 158 ? 18.413 26.942 -14.262 1.00 38.44 158 THR A C 1
ATOM 1267 O O . THR A 1 158 ? 17.285 27.129 -13.819 1.00 38.44 158 THR A O 1
ATOM 1270 N N . ASN A 1 159 ? 18.929 27.673 -15.248 1.00 37.00 159 ASN A N 1
ATOM 1271 C CA . ASN A 1 159 ? 18.150 28.252 -16.342 1.00 37.00 159 ASN A CA 1
ATOM 1272 C C . ASN A 1 159 ? 19.111 28.902 -17.337 1.00 37.00 159 ASN A C 1
ATOM 1274 O O . ASN A 1 159 ? 19.803 29.848 -16.980 1.00 37.00 159 ASN A O 1
ATOM 1278 N N . ASN A 1 160 ? 19.142 28.396 -18.570 1.00 38.28 160 ASN A N 1
ATOM 1279 C CA . ASN A 1 160 ? 18.955 29.229 -19.755 1.00 38.28 160 ASN A CA 1
ATOM 1280 C C . ASN A 1 160 ? 18.792 28.353 -20.999 1.00 38.28 160 ASN A C 1
ATOM 1282 O O . ASN A 1 160 ? 19.715 27.722 -21.504 1.00 38.28 160 ASN A O 1
ATOM 1286 N N . ASN A 1 161 ? 17.543 28.349 -21.447 1.00 43.84 161 ASN A N 1
ATOM 1287 C CA . ASN A 1 161 ? 17.086 28.033 -22.781 1.00 43.84 161 ASN A CA 1
ATOM 1288 C C . ASN A 1 161 ? 17.651 29.085 -23.752 1.00 43.84 161 ASN A C 1
ATOM 1290 O O . ASN A 1 161 ? 17.413 30.273 -23.544 1.00 43.84 161 ASN A O 1
ATOM 1294 N N . SER A 1 162 ? 18.367 28.670 -24.796 1.00 35.22 162 SER A N 1
ATOM 1295 C CA . SER A 1 162 ? 18.600 29.522 -25.964 1.00 35.22 162 SER A CA 1
ATOM 1296 C C . SER A 1 162 ? 18.818 28.662 -27.204 1.00 35.22 162 SER A C 1
ATOM 1298 O O . SER A 1 162 ? 19.897 28.126 -27.446 1.00 35.22 162 SER A O 1
ATOM 1300 N N . ASN A 1 163 ? 17.737 28.526 -27.971 1.00 43.62 163 ASN A N 1
ATOM 1301 C CA . ASN A 1 163 ? 17.771 28.179 -29.383 1.00 43.62 163 ASN A CA 1
ATOM 1302 C C . ASN A 1 163 ? 18.601 29.222 -30.137 1.00 43.62 163 ASN A C 1
ATOM 1304 O O . ASN A 1 163 ? 18.329 30.408 -29.984 1.00 43.62 163 ASN A O 1
ATOM 1308 N N . ASN A 1 164 ? 19.500 28.787 -31.020 1.00 42.47 164 ASN A N 1
ATOM 1309 C CA . ASN A 1 164 ? 19.767 29.493 -32.270 1.00 42.47 164 ASN A CA 1
ATOM 1310 C C . ASN A 1 164 ? 20.289 28.522 -33.334 1.00 42.47 164 ASN A C 1
ATOM 1312 O O . ASN A 1 164 ? 21.322 27.879 -33.171 1.00 42.47 164 ASN A O 1
ATOM 1316 N N . ASN A 1 165 ? 19.526 28.445 -34.423 1.00 43.94 165 ASN A N 1
ATOM 1317 C CA . ASN A 1 165 ? 19.905 27.845 -35.693 1.00 43.94 165 ASN A CA 1
ATOM 1318 C C . ASN A 1 165 ? 20.921 28.747 -36.402 1.00 43.94 165 ASN A C 1
ATOM 1320 O O . ASN A 1 165 ? 20.604 29.907 -36.657 1.00 43.94 165 ASN A O 1
ATOM 1324 N N . THR A 1 166 ? 22.042 28.187 -36.851 1.00 39.91 166 THR A N 1
ATOM 1325 C CA . THR A 1 166 ? 22.815 28.717 -37.984 1.00 39.91 166 THR A CA 1
ATOM 1326 C C . THR A 1 166 ? 23.410 27.554 -38.772 1.00 39.91 166 THR A C 1
ATOM 1328 O O . THR A 1 166 ? 24.327 26.881 -38.308 1.00 39.91 166 THR A O 1
ATOM 1331 N N . ASN A 1 167 ? 22.857 27.320 -39.964 1.00 44.50 167 ASN A N 1
ATOM 1332 C CA . ASN A 1 167 ? 23.529 26.612 -41.049 1.00 44.50 167 ASN A CA 1
ATOM 1333 C C . ASN A 1 167 ? 24.679 27.488 -41.550 1.00 44.50 167 ASN A C 1
ATOM 1335 O O . ASN A 1 167 ? 24.402 28.607 -41.967 1.00 44.50 167 ASN A O 1
ATOM 1339 N N . GLU A 1 168 ? 25.901 26.962 -41.607 1.00 38.47 168 GLU A N 1
ATOM 1340 C CA . GLU A 1 168 ? 26.887 27.331 -42.629 1.00 38.47 168 GLU A CA 1
ATOM 1341 C C . GLU A 1 168 ? 27.990 26.264 -42.742 1.00 38.47 168 GLU A C 1
ATOM 1343 O O . GLU A 1 168 ? 28.214 25.457 -41.844 1.00 38.47 168 GLU A O 1
ATOM 1348 N N . ILE A 1 169 ? 28.569 26.194 -43.934 1.00 43.62 169 ILE A N 1
ATOM 1349 C CA . ILE A 1 169 ? 29.139 25.018 -44.595 1.00 43.62 169 ILE A CA 1
ATOM 1350 C C . ILE A 1 169 ? 30.677 25.003 -44.476 1.00 43.62 169 ILE A C 1
ATOM 1352 O O . ILE A 1 169 ? 31.308 26.039 -44.631 1.00 43.62 169 ILE A O 1
ATOM 1356 N N . ASN A 1 170 ? 31.251 23.803 -44.313 1.00 45.72 170 ASN A N 1
ATOM 1357 C CA . ASN A 1 170 ? 32.634 23.374 -44.601 1.00 45.72 170 ASN A CA 1
ATOM 1358 C C . ASN A 1 170 ? 33.825 24.201 -44.071 1.00 45.72 170 ASN A C 1
ATOM 1360 O O . ASN A 1 170 ? 34.285 25.141 -44.713 1.00 45.72 170 ASN A O 1
ATOM 1364 N N . ALA A 1 171 ? 34.506 23.643 -43.068 1.00 39.59 171 ALA A N 1
ATOM 1365 C CA . ALA A 1 171 ? 35.965 23.555 -43.057 1.00 39.59 171 ALA A CA 1
ATOM 1366 C C . ALA A 1 171 ? 36.363 22.282 -42.297 1.00 39.59 171 ALA A C 1
ATOM 1368 O O . ALA A 1 171 ? 36.006 22.118 -41.135 1.00 39.59 171 ALA A O 1
ATOM 1369 N N . ILE A 1 172 ? 37.068 21.374 -42.971 1.00 47.19 172 ILE A N 1
ATOM 1370 C CA . ILE A 1 172 ? 37.790 20.260 -42.352 1.00 47.19 172 ILE A CA 1
ATOM 1371 C C . ILE A 1 172 ? 39.226 20.752 -42.148 1.00 47.19 172 ILE A C 1
ATOM 1373 O O . ILE A 1 172 ? 39.939 20.918 -43.140 1.00 47.19 172 ILE A O 1
ATOM 1377 N N . PRO A 1 173 ? 39.670 20.967 -40.902 1.00 46.38 173 PRO A N 1
ATOM 1378 C CA . PRO A 1 173 ? 41.050 20.747 -40.514 1.00 46.38 173 PRO A CA 1
ATOM 1379 C C . PRO A 1 173 ? 41.130 19.376 -39.843 1.00 46.38 173 PRO A C 1
ATOM 1381 O O . PRO A 1 173 ? 40.519 19.124 -38.808 1.00 46.38 173 PRO A O 1
ATOM 1384 N N . THR A 1 174 ? 41.864 18.481 -40.488 1.00 51.62 174 THR A N 1
ATOM 1385 C CA . THR A 1 174 ? 42.431 17.275 -39.891 1.00 51.62 174 THR A CA 1
ATOM 1386 C C . THR A 1 174 ? 43.283 17.663 -38.684 1.00 51.62 174 THR A C 1
ATOM 1388 O O . THR A 1 174 ? 44.336 18.268 -38.880 1.00 51.62 174 THR A O 1
ATOM 1391 N N . ASP A 1 175 ? 42.843 17.313 -37.475 1.00 46.22 175 ASP A N 1
ATOM 1392 C CA . ASP A 1 175 ? 43.693 17.295 -36.282 1.00 46.22 175 ASP A CA 1
ATOM 1393 C C . ASP A 1 175 ? 43.249 16.150 -35.353 1.00 46.22 175 ASP A C 1
ATOM 1395 O O . ASP A 1 175 ? 42.238 16.218 -34.648 1.00 46.22 175 ASP A O 1
ATOM 1399 N N . ASP A 1 176 ? 44.003 15.055 -35.435 1.00 52.44 176 ASP A N 1
ATOM 1400 C CA . ASP A 1 176 ? 43.732 13.706 -34.910 1.00 52.44 176 ASP A CA 1
ATOM 1401 C C . ASP A 1 176 ? 43.979 13.582 -33.382 1.00 52.44 176 ASP A C 1
ATOM 1403 O O . ASP A 1 176 ? 44.149 12.486 -32.853 1.00 52.44 176 ASP A O 1
ATOM 1407 N N . GLU A 1 177 ? 44.013 14.702 -32.643 1.00 52.88 177 GLU A N 1
ATOM 1408 C CA . GLU A 1 177 ? 44.166 14.733 -31.171 1.00 52.88 177 GLU A CA 1
ATOM 1409 C C . GLU A 1 177 ? 42.888 15.147 -30.414 1.00 52.88 177 GLU A C 1
ATOM 1411 O O . GLU A 1 177 ? 42.769 14.919 -29.205 1.00 52.88 177 GLU A O 1
ATOM 1416 N N . SER A 1 178 ? 41.889 15.697 -31.110 1.00 53.09 178 SER A N 1
ATOM 1417 C CA . SER A 1 178 ? 40.670 16.250 -30.492 1.00 53.09 178 SER A CA 1
ATOM 1418 C C . SER A 1 178 ? 39.709 15.167 -29.971 1.00 53.09 178 SER A C 1
ATOM 1420 O O . SER A 1 178 ? 39.055 15.337 -28.937 1.00 53.09 178 SER A O 1
ATOM 1422 N N . ASP A 1 179 ? 39.653 14.014 -30.644 1.00 53.69 179 ASP A N 1
ATOM 1423 C CA . ASP A 1 179 ? 38.736 12.914 -30.302 1.00 53.69 179 ASP A CA 1
ATOM 1424 C C . ASP A 1 179 ? 39.154 12.160 -29.023 1.00 53.69 179 ASP A C 1
ATOM 1426 O O . ASP A 1 179 ? 38.308 11.639 -28.286 1.00 53.69 179 ASP A O 1
ATOM 1430 N N . SER A 1 180 ? 40.450 12.153 -28.691 1.00 54.88 180 SER A N 1
ATOM 1431 C CA . SER A 1 180 ? 40.975 11.505 -27.478 1.00 54.88 180 SER A CA 1
ATOM 1432 C C . SER A 1 180 ? 40.660 12.309 -26.205 1.00 54.88 180 SER A C 1
ATOM 1434 O O . SER A 1 1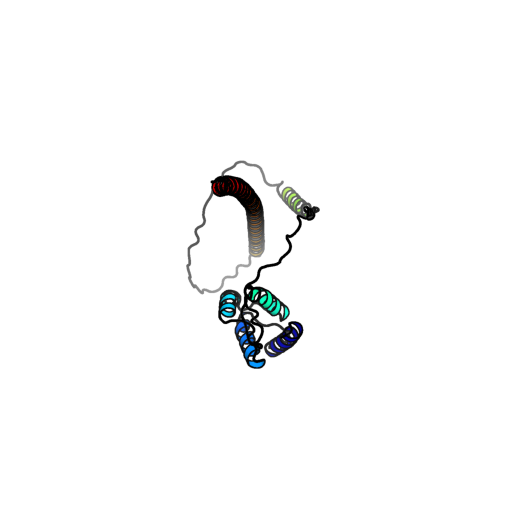80 ? 40.281 11.754 -25.166 1.00 54.88 180 SER A O 1
ATOM 1436 N N . GLN A 1 181 ? 40.725 13.642 -26.286 1.00 58.16 181 GLN A N 1
ATOM 1437 C CA . GLN A 1 181 ? 40.417 14.529 -25.158 1.00 58.16 181 GLN A CA 1
ATOM 1438 C C . GLN A 1 181 ? 38.913 14.581 -24.843 1.00 58.16 181 GLN A C 1
ATOM 1440 O O . GLN A 1 181 ? 38.519 14.618 -23.676 1.00 58.16 181 GLN A O 1
ATOM 1445 N N . HIS A 1 182 ? 38.044 14.506 -25.856 1.00 59.75 182 HIS A N 1
ATOM 1446 C CA . HIS A 1 182 ? 36.598 14.418 -25.629 1.00 59.75 182 HIS A CA 1
ATOM 1447 C C . HIS A 1 182 ? 36.178 13.081 -24.999 1.00 59.75 182 HIS A C 1
ATOM 1449 O O . HIS A 1 182 ? 35.373 13.069 -24.065 1.00 59.75 182 HIS A O 1
ATOM 1455 N N . SER A 1 183 ? 36.787 11.970 -25.425 1.00 71.00 183 SER A N 1
ATOM 1456 C CA . SER A 1 183 ? 36.538 10.637 -24.858 1.00 71.00 183 SER A CA 1
ATOM 1457 C C . SER A 1 183 ? 36.934 10.537 -23.375 1.00 71.00 183 SER A C 1
ATOM 1459 O O . SER A 1 183 ? 36.178 10.018 -22.546 1.00 71.00 183 SER A O 1
ATOM 1461 N N . THR A 1 184 ? 38.084 11.106 -22.998 1.00 74.75 184 THR A N 1
ATOM 1462 C CA . THR A 1 184 ? 38.539 11.141 -21.595 1.00 74.75 184 THR A CA 1
ATOM 1463 C C . THR A 1 184 ? 37.673 12.053 -20.720 1.00 74.75 184 THR A C 1
ATOM 1465 O O . THR A 1 184 ? 37.346 11.691 -19.584 1.00 74.75 184 THR A O 1
ATOM 1468 N N . GLN A 1 185 ? 37.213 13.187 -21.255 1.00 83.81 185 GLN A N 1
ATOM 1469 C CA . GLN A 1 185 ? 36.290 14.091 -20.565 1.00 83.81 185 GLN A CA 1
ATOM 1470 C C . GLN A 1 185 ? 34.914 13.452 -20.318 1.00 83.81 185 GLN A C 1
ATOM 1472 O O . GLN A 1 185 ? 34.325 13.621 -19.244 1.00 83.81 185 GLN A O 1
ATOM 1477 N N . ASP A 1 186 ? 34.394 12.685 -21.274 1.00 85.69 186 ASP A N 1
ATOM 1478 C CA . ASP A 1 186 ? 33.130 11.970 -21.099 1.00 85.69 186 ASP A CA 1
ATOM 1479 C C . ASP A 1 186 ? 33.259 10.820 -20.096 1.00 85.69 186 ASP A C 1
ATOM 1481 O O . ASP A 1 186 ? 32.382 10.653 -19.242 1.00 85.69 186 ASP A O 1
ATOM 1485 N N . LEU A 1 187 ? 34.383 10.098 -20.095 1.00 87.62 187 LEU A N 1
ATOM 1486 C CA . LEU A 1 187 ? 34.677 9.096 -19.070 1.00 87.62 187 LEU A CA 1
ATOM 1487 C C . LEU A 1 187 ? 34.692 9.709 -17.659 1.00 87.62 187 LEU A C 1
ATOM 1489 O O . LEU A 1 187 ? 34.072 9.163 -16.738 1.00 87.62 187 LEU A O 1
ATOM 1493 N N . ALA A 1 188 ? 35.323 10.876 -17.490 1.00 89.25 188 ALA A N 1
ATOM 1494 C CA . ALA A 1 188 ? 35.323 11.602 -16.222 1.00 89.25 188 ALA A CA 1
ATOM 1495 C C . ALA A 1 188 ? 33.897 11.989 -15.787 1.00 89.25 188 ALA A C 1
ATOM 1497 O O . ALA A 1 188 ? 33.528 11.79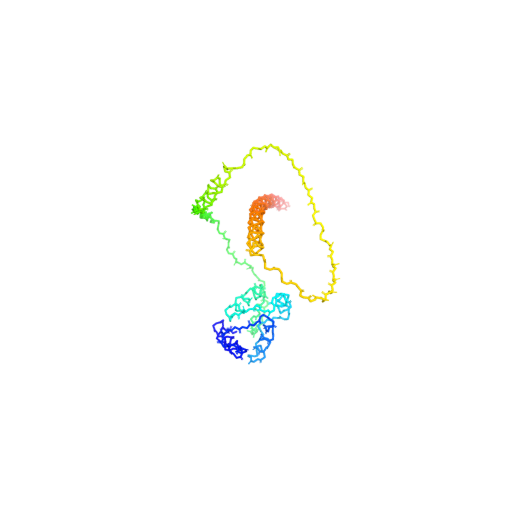5 -14.625 1.00 89.25 188 ALA A O 1
ATOM 1498 N N . ARG A 1 189 ? 33.048 12.457 -16.713 1.00 91.00 189 ARG A N 1
ATOM 1499 C CA . ARG A 1 189 ? 31.633 12.767 -16.432 1.00 91.00 189 ARG A CA 1
ATOM 1500 C C . ARG A 1 189 ? 30.836 11.536 -16.006 1.00 91.00 189 ARG A C 1
ATOM 1502 O O . ARG A 1 189 ? 30.074 11.615 -15.039 1.00 91.00 189 ARG A O 1
ATOM 1509 N N . TYR A 1 190 ? 31.008 10.399 -16.681 1.00 92.50 190 TYR A N 1
ATOM 1510 C CA . TYR A 1 190 ? 30.349 9.146 -16.300 1.00 92.50 190 TYR A CA 1
ATOM 1511 C C . TYR A 1 190 ? 30.779 8.680 -14.910 1.00 92.50 190 TYR A C 1
ATOM 1513 O O . TYR A 1 190 ? 29.933 8.280 -14.106 1.00 92.50 190 TYR A O 1
ATOM 1521 N N . TYR A 1 191 ? 32.067 8.797 -14.592 1.00 94.94 191 TYR A N 1
ATOM 1522 C CA . TYR A 1 191 ? 32.589 8.465 -13.273 1.00 94.94 191 TYR A CA 1
ATOM 1523 C C . TYR A 1 191 ? 32.014 9.376 -12.176 1.00 94.94 191 TYR A C 1
ATOM 1525 O O . TYR A 1 191 ? 31.501 8.880 -11.170 1.00 94.94 191 TYR A O 1
ATOM 1533 N N . GLN A 1 192 ? 31.988 10.697 -12.392 1.00 94.94 192 GLN A N 1
ATOM 1534 C CA . GLN A 1 192 ? 31.367 11.651 -11.461 1.00 94.94 192 GLN A CA 1
ATOM 1535 C C . GLN A 1 192 ? 29.876 11.359 -11.254 1.00 94.94 192 GLN A C 1
ATOM 1537 O O . GLN A 1 192 ? 29.380 11.352 -10.124 1.00 94.94 192 GLN A O 1
ATOM 1542 N N . ARG A 1 193 ? 29.156 11.037 -12.335 1.00 96.00 193 ARG A N 1
ATOM 1543 C CA . ARG A 1 193 ? 27.746 10.639 -12.264 1.00 96.00 193 ARG A CA 1
ATOM 1544 C C . ARG A 1 193 ? 27.561 9.349 -11.463 1.00 96.00 193 ARG A C 1
ATOM 1546 O O . ARG A 1 193 ? 26.655 9.281 -10.634 1.00 96.00 193 ARG A O 1
ATOM 1553 N N . SER A 1 194 ? 28.414 8.349 -11.672 1.00 93.62 194 SER A N 1
ATOM 1554 C CA . SER A 1 194 ? 28.394 7.084 -10.926 1.00 93.62 194 SER A CA 1
ATOM 1555 C C . SER A 1 194 ? 28.645 7.295 -9.426 1.00 93.62 194 SER A C 1
ATOM 1557 O O . SER A 1 194 ? 27.915 6.764 -8.581 1.00 93.62 194 SER A O 1
ATOM 1559 N N . LEU A 1 195 ? 29.605 8.156 -9.072 1.00 96.44 195 LEU A N 1
ATOM 1560 C CA . LEU A 1 195 ? 29.868 8.543 -7.684 1.00 96.44 195 LEU A CA 1
ATOM 1561 C C . LEU A 1 195 ? 28.679 9.269 -7.053 1.00 96.44 195 LEU A C 1
ATOM 1563 O O . LEU A 1 195 ? 28.280 8.936 -5.936 1.00 96.44 195 LEU A O 1
ATOM 1567 N N . ALA A 1 196 ? 28.077 10.225 -7.762 1.00 95.69 196 ALA A N 1
ATOM 1568 C CA . ALA A 1 196 ? 26.901 10.946 -7.283 1.00 95.69 196 ALA A CA 1
ATOM 1569 C C . ALA A 1 196 ? 25.719 9.997 -7.027 1.00 95.69 196 ALA A C 1
ATOM 1571 O O . ALA A 1 196 ? 25.062 10.091 -5.988 1.00 95.69 196 ALA A O 1
ATOM 1572 N N . LEU A 1 197 ? 25.484 9.038 -7.930 1.00 95.81 197 LEU A N 1
ATOM 1573 C CA . LEU A 1 197 ? 24.465 8.001 -7.756 1.00 95.81 197 LEU A CA 1
ATOM 1574 C C . LEU A 1 197 ? 24.762 7.109 -6.548 1.00 95.81 197 LEU A C 1
ATOM 1576 O O . LEU A 1 197 ? 23.871 6.871 -5.736 1.00 95.81 197 LEU A O 1
ATOM 1580 N N . THR A 1 198 ? 26.013 6.684 -6.376 1.00 95.88 198 THR A N 1
ATOM 1581 C CA . THR A 1 198 ? 26.441 5.870 -5.228 1.00 95.88 198 THR A CA 1
ATOM 1582 C C . THR A 1 198 ? 26.265 6.624 -3.909 1.00 95.88 198 THR A C 1
ATOM 1584 O O . THR A 1 198 ? 25.769 6.072 -2.927 1.00 95.88 198 THR A O 1
ATOM 1587 N N . ASN A 1 199 ? 26.617 7.909 -3.874 1.00 96.31 199 ASN A N 1
ATOM 1588 C CA . ASN A 1 199 ? 26.434 8.752 -2.695 1.00 96.31 199 ASN A CA 1
ATOM 1589 C C . ASN A 1 199 ? 24.950 8.971 -2.383 1.00 96.31 199 ASN A C 1
ATOM 1591 O O . ASN A 1 199 ? 24.552 8.887 -1.219 1.00 96.31 199 ASN A O 1
ATOM 1595 N N . ARG A 1 200 ? 24.117 9.186 -3.408 1.00 97.38 200 ARG A N 1
ATOM 1596 C CA . ARG A 1 200 ? 22.662 9.291 -3.252 1.00 97.38 200 ARG A CA 1
ATOM 1597 C C . ARG A 1 200 ? 22.060 7.987 -2.732 1.00 97.38 200 ARG A C 1
ATOM 1599 O O . ARG A 1 200 ? 21.228 8.042 -1.829 1.00 97.38 200 ARG A O 1
ATOM 1606 N N . LEU A 1 201 ? 22.510 6.841 -3.241 1.00 96.44 201 LEU A N 1
ATOM 1607 C CA . LEU A 1 201 ? 22.094 5.525 -2.761 1.00 96.44 201 LEU A CA 1
ATOM 1608 C C . LEU A 1 201 ? 22.445 5.353 -1.280 1.00 96.44 201 LEU A C 1
ATOM 1610 O O . LEU A 1 201 ? 21.550 5.123 -0.474 1.00 96.44 201 LEU A O 1
ATOM 1614 N N . ARG A 1 202 ? 23.704 5.590 -0.890 1.00 97.25 202 ARG A N 1
ATOM 1615 C CA . ARG A 1 202 ? 24.130 5.511 0.520 1.00 97.25 202 ARG A CA 1
ATOM 1616 C C . ARG A 1 202 ? 23.365 6.472 1.428 1.00 97.25 202 ARG A C 1
ATOM 1618 O O . ARG A 1 202 ? 23.073 6.136 2.572 1.00 97.25 202 ARG A O 1
ATOM 1625 N N . SER A 1 203 ? 23.069 7.683 0.959 1.00 96.19 203 SER A N 1
ATOM 1626 C CA . SER A 1 203 ? 22.268 8.650 1.720 1.00 96.19 203 SER A CA 1
ATOM 1627 C C . SER A 1 203 ? 20.839 8.138 1.928 1.00 96.19 203 SER A C 1
ATOM 1629 O O . SER A 1 203 ? 20.327 8.155 3.048 1.00 96.19 203 SER A O 1
ATOM 1631 N N . SER A 1 204 ? 20.233 7.583 0.873 1.00 97.00 204 SER A N 1
ATOM 1632 C CA . SER A 1 204 ? 18.916 6.947 0.941 1.00 97.00 204 SER A CA 1
ATOM 1633 C C . SER A 1 204 ? 18.909 5.743 1.889 1.00 97.00 204 SER A C 1
ATOM 1635 O O . SER A 1 204 ? 17.987 5.604 2.687 1.00 97.00 204 SER A O 1
ATOM 1637 N N . GLU A 1 205 ? 19.942 4.899 1.856 1.00 96.12 205 GLU A N 1
ATOM 1638 C CA . GLU A 1 205 ? 20.099 3.760 2.769 1.00 96.12 205 GLU A CA 1
ATOM 1639 C C . GLU A 1 205 ? 20.204 4.213 4.229 1.00 96.12 205 GLU A C 1
ATOM 1641 O O . GLU A 1 205 ? 19.532 3.663 5.102 1.00 96.12 205 GLU A O 1
ATOM 1646 N N . LYS A 1 206 ? 21.000 5.254 4.507 1.00 97.62 206 LYS A N 1
ATOM 1647 C CA . LYS A 1 206 ? 21.124 5.834 5.853 1.00 97.62 206 LYS A CA 1
ATOM 1648 C C . LYS A 1 206 ? 19.801 6.411 6.351 1.00 97.62 206 LYS A C 1
ATOM 1650 O O . LYS A 1 206 ? 19.446 6.190 7.508 1.00 97.62 206 LYS A O 1
ATOM 1655 N N . SER A 1 207 ? 19.074 7.126 5.493 1.00 97.88 207 SER A N 1
ATOM 1656 C CA . SER A 1 207 ? 17.754 7.672 5.822 1.00 97.88 207 SER A CA 1
ATOM 1657 C C . SER A 1 207 ? 16.765 6.554 6.153 1.00 97.88 207 SER A C 1
ATOM 1659 O O . SER A 1 207 ? 16.131 6.595 7.207 1.00 97.88 207 SER A O 1
ATOM 1661 N N . LEU A 1 208 ? 16.723 5.499 5.333 1.00 97.75 208 LEU A N 1
ATOM 1662 C CA . LEU A 1 208 ? 15.872 4.339 5.577 1.00 97.75 208 LEU A CA 1
ATOM 1663 C C . LEU A 1 208 ? 16.227 3.634 6.895 1.00 97.75 208 LEU A C 1
ATOM 1665 O O . LEU A 1 208 ? 15.338 3.295 7.671 1.00 97.75 208 LEU A O 1
ATOM 1669 N N . ALA A 1 209 ? 17.518 3.461 7.186 1.00 97.56 209 ALA A N 1
ATOM 1670 C CA . ALA A 1 209 ? 17.980 2.876 8.443 1.00 97.56 209 ALA A CA 1
ATOM 1671 C C . ALA A 1 209 ? 17.664 3.749 9.672 1.00 97.56 209 ALA A C 1
ATOM 1673 O O . ALA A 1 209 ? 17.504 3.221 10.774 1.00 97.56 209 ALA A O 1
ATOM 1674 N N . SER A 1 210 ? 17.585 5.074 9.515 1.00 97.19 210 SER A N 1
ATOM 1675 C CA . SER A 1 210 ? 17.099 5.969 10.571 1.00 97.19 210 SER A CA 1
ATOM 1676 C C . SER A 1 210 ? 15.600 5.795 10.785 1.00 97.19 210 SER A C 1
ATOM 1678 O O . SER A 1 210 ? 15.188 5.467 11.889 1.00 97.19 210 SER A O 1
ATOM 1680 N N . MET A 1 211 ? 14.803 5.888 9.716 1.00 97.62 211 MET A N 1
ATOM 1681 C CA . MET A 1 211 ? 13.346 5.736 9.789 1.00 97.62 211 MET A CA 1
ATOM 1682 C C . MET A 1 211 ? 12.928 4.373 10.348 1.00 97.62 211 MET A C 1
ATOM 1684 O O . MET A 1 211 ? 11.957 4.278 11.091 1.00 97.62 211 MET A O 1
ATOM 1688 N N . ALA A 1 212 ? 13.655 3.307 10.007 1.00 97.06 212 ALA A N 1
ATOM 1689 C CA . ALA A 1 212 ? 13.404 1.978 10.551 1.00 97.06 212 ALA A CA 1
ATOM 1690 C C . ALA A 1 212 ? 13.608 1.930 12.074 1.00 97.06 212 ALA A C 1
ATOM 1692 O O . ALA A 1 212 ? 12.799 1.319 12.767 1.00 97.06 212 ALA A O 1
ATOM 1693 N N . ARG A 1 213 ? 14.645 2.602 12.594 1.00 97.62 213 ARG A N 1
ATOM 1694 C CA . ARG A 1 213 ? 14.871 2.724 14.042 1.00 97.62 213 ARG A CA 1
ATOM 1695 C C . ARG A 1 213 ? 13.801 3.582 14.710 1.00 97.62 213 ARG A C 1
ATOM 1697 O O . ARG A 1 213 ? 13.228 3.140 15.694 1.00 97.62 213 ARG A O 1
ATOM 1704 N N . ASP A 1 214 ? 13.458 4.728 14.127 1.00 98.06 214 ASP A N 1
ATOM 1705 C CA . ASP A 1 214 ? 12.423 5.617 14.674 1.00 98.06 214 ASP A CA 1
ATOM 1706 C C . ASP A 1 214 ? 11.053 4.917 14.742 1.00 98.06 214 ASP A C 1
ATOM 1708 O O . ASP A 1 214 ? 10.291 5.080 15.698 1.00 98.06 214 ASP A O 1
ATOM 1712 N N . ASN A 1 215 ? 10.740 4.097 13.734 1.00 97.88 215 ASN A N 1
ATOM 1713 C CA . ASN A 1 215 ? 9.532 3.279 13.721 1.00 97.88 215 ASN A CA 1
ATOM 1714 C C . ASN A 1 215 ? 9.557 2.202 14.811 1.00 97.88 215 ASN A C 1
ATOM 1716 O O . ASN A 1 215 ? 8.537 2.007 15.471 1.00 97.88 215 ASN A O 1
ATOM 1720 N N . GLU A 1 216 ? 10.690 1.528 15.016 1.00 97.81 216 GLU A N 1
ATOM 1721 C CA . GLU A 1 216 ? 10.858 0.551 16.098 1.00 97.81 216 GLU A CA 1
ATOM 1722 C C . GLU A 1 216 ? 10.666 1.215 17.469 1.00 97.81 216 GLU A C 1
ATOM 1724 O O . GLU A 1 216 ? 9.874 0.741 18.284 1.00 97.81 216 GLU A O 1
ATOM 1729 N N . ASP A 1 217 ? 11.283 2.377 17.693 1.00 98.31 217 ASP A N 1
ATOM 1730 C CA . ASP A 1 217 ? 11.139 3.139 18.936 1.00 98.31 217 ASP A CA 1
ATOM 1731 C C . ASP A 1 217 ? 9.683 3.562 19.171 1.00 98.31 217 ASP A C 1
ATOM 1733 O O . ASP A 1 217 ? 9.157 3.455 20.284 1.00 98.31 217 ASP A O 1
ATOM 1737 N N . ARG A 1 218 ? 8.983 3.992 18.115 1.00 98.31 218 ARG A N 1
ATOM 1738 C CA . ARG A 1 218 ? 7.558 4.331 18.190 1.00 98.31 218 ARG A CA 1
ATOM 1739 C C . ARG A 1 218 ? 6.693 3.110 18.497 1.00 98.31 218 ARG A C 1
ATOM 1741 O O . ARG A 1 218 ? 5.735 3.235 19.261 1.00 98.31 218 ARG A O 1
ATOM 1748 N N . ILE A 1 219 ? 7.008 1.946 17.927 1.00 98.12 219 ILE A N 1
ATOM 1749 C CA . ILE A 1 219 ? 6.322 0.686 18.238 1.00 98.12 219 ILE A CA 1
ATOM 1750 C C . ILE A 1 219 ? 6.488 0.365 19.724 1.00 98.12 219 ILE A C 1
ATOM 1752 O O . ILE A 1 219 ? 5.486 0.112 20.392 1.00 98.12 219 ILE A O 1
ATOM 1756 N N . VAL A 1 220 ? 7.707 0.455 20.261 1.00 97.88 220 VAL A N 1
ATOM 1757 C CA . VAL A 1 220 ? 7.981 0.212 21.686 1.00 97.88 220 VAL A CA 1
ATOM 1758 C C . VAL A 1 220 ? 7.209 1.191 22.576 1.00 97.88 220 VAL A C 1
ATOM 1760 O O . VAL A 1 220 ? 6.570 0.778 23.543 1.00 97.88 220 VAL A O 1
ATOM 1763 N N . GLN A 1 221 ? 7.184 2.483 22.236 1.00 98.12 221 GLN A N 1
ATOM 1764 C CA . GLN A 1 221 ? 6.414 3.482 22.990 1.00 98.12 221 GLN A CA 1
ATOM 1765 C C . GLN A 1 221 ? 4.909 3.188 22.991 1.00 98.12 221 GLN A C 1
ATOM 1767 O O . GLN A 1 221 ? 4.254 3.290 24.029 1.00 98.12 221 GLN A O 1
ATOM 1772 N N . LEU A 1 222 ? 4.349 2.818 21.836 1.00 98.25 222 LEU A N 1
ATOM 1773 C CA . LEU A 1 222 ? 2.934 2.464 21.726 1.00 98.25 222 LEU A CA 1
ATOM 1774 C C . LEU A 1 222 ? 2.609 1.193 22.513 1.00 98.25 222 LEU A C 1
ATOM 1776 O O . LEU A 1 222 ? 1.578 1.149 23.178 1.00 98.25 222 LEU A O 1
ATOM 1780 N N . GLN A 1 223 ? 3.486 0.190 22.471 1.00 96.75 223 GLN A N 1
ATOM 1781 C CA . GLN A 1 223 ? 3.340 -1.031 23.259 1.00 96.75 223 GLN A CA 1
ATOM 1782 C C . GLN A 1 223 ? 3.330 -0.729 24.759 1.00 96.75 223 GLN A C 1
ATOM 1784 O O . GLN A 1 223 ? 2.411 -1.166 25.445 1.00 96.75 223 GLN A O 1
ATOM 1789 N N . ASN A 1 224 ? 4.274 0.083 25.245 1.00 97.75 224 ASN A N 1
ATOM 1790 C CA . ASN A 1 224 ? 4.315 0.495 26.650 1.00 97.75 224 ASN A CA 1
ATOM 1791 C C . ASN A 1 224 ? 3.038 1.243 27.054 1.00 97.75 224 ASN A C 1
ATOM 1793 O O . ASN A 1 224 ? 2.429 0.920 28.065 1.00 97.75 224 ASN A O 1
ATOM 1797 N N . ARG A 1 225 ? 2.559 2.176 26.223 1.00 98.25 225 ARG A N 1
ATOM 1798 C CA . ARG A 1 225 ? 1.322 2.918 26.507 1.00 98.25 225 ARG A CA 1
ATOM 1799 C C . ARG A 1 225 ? 0.083 2.021 26.552 1.00 98.25 225 ARG A C 1
ATOM 1801 O O . ARG A 1 225 ? -0.816 2.250 27.360 1.00 98.25 225 ARG A O 1
ATOM 1808 N N . VAL A 1 226 ? -0.003 1.039 25.656 1.00 98.19 226 VAL A N 1
ATOM 1809 C CA . VAL A 1 226 ? -1.099 0.059 25.658 1.00 98.19 226 VAL A CA 1
ATOM 1810 C C . VAL A 1 226 ? -1.034 -0.808 26.911 1.00 98.19 226 VAL A C 1
ATOM 1812 O O . VAL A 1 226 ? -2.078 -1.067 27.505 1.00 98.19 226 VAL A O 1
ATOM 1815 N N . GLU A 1 227 ? 0.164 -1.213 27.329 1.00 97.88 227 GLU A N 1
ATOM 1816 C CA . GLU A 1 227 ? 0.383 -1.985 28.551 1.00 97.88 227 GLU A CA 1
ATOM 1817 C C . GLU A 1 227 ? -0.004 -1.183 29.804 1.00 97.88 227 GLU A C 1
ATOM 1819 O O . GLU A 1 227 ? -0.769 -1.678 30.628 1.00 97.88 227 GLU A O 1
ATOM 1824 N N . ASP A 1 228 ? 0.409 0.082 29.906 1.00 98.00 228 ASP A N 1
ATOM 1825 C CA . ASP A 1 228 ? 0.036 0.970 31.015 1.00 98.00 228 ASP A CA 1
ATOM 1826 C C . ASP A 1 228 ? -1.489 1.133 31.113 1.00 98.00 228 ASP A C 1
ATOM 1828 O O . ASP A 1 228 ? -2.089 0.962 32.178 1.00 98.00 228 ASP A O 1
ATOM 1832 N N . MET A 1 229 ? -2.144 1.397 29.978 1.00 97.75 229 MET A N 1
ATOM 1833 C CA . MET A 1 229 ? -3.602 1.507 29.914 1.00 97.75 229 MET A CA 1
ATOM 1834 C C . MET A 1 229 ? -4.285 0.177 30.257 1.00 97.75 229 MET A C 1
ATOM 1836 O O . MET A 1 229 ? -5.323 0.157 30.920 1.00 97.75 229 MET A O 1
ATOM 1840 N N . HIS A 1 230 ? -3.718 -0.952 29.830 1.00 97.81 230 HIS A N 1
ATOM 1841 C CA . HIS A 1 230 ? -4.233 -2.272 30.174 1.00 97.81 230 HIS A CA 1
ATOM 1842 C C . HIS A 1 230 ? -4.163 -2.519 31.685 1.00 97.81 230 HIS A C 1
ATOM 1844 O O . HIS A 1 230 ? -5.155 -2.945 32.285 1.00 97.81 230 HIS A O 1
ATOM 1850 N N . GLN A 1 231 ? -3.032 -2.198 32.315 1.00 97.88 231 GLN A N 1
ATOM 1851 C CA . GLN A 1 231 ? -2.856 -2.301 33.762 1.00 97.88 231 GLN A CA 1
ATOM 1852 C C . GLN A 1 231 ? -3.835 -1.400 34.516 1.00 97.88 231 GLN A C 1
ATOM 1854 O O . GLN A 1 231 ? -4.432 -1.836 35.505 1.00 97.88 231 GLN A O 1
ATOM 1859 N N . GLU A 1 232 ? -4.068 -0.180 34.032 1.00 97.81 232 GLU A N 1
ATOM 1860 C CA . GLU A 1 232 ? -5.050 0.732 34.613 1.00 97.81 232 GLU A CA 1
ATOM 1861 C C . GLU A 1 232 ? -6.476 0.173 34.525 1.00 97.81 232 GLU A C 1
ATOM 1863 O O . GLU A 1 232 ? -7.185 0.133 35.532 1.00 97.81 232 GLU A O 1
ATOM 1868 N N . VAL A 1 233 ? -6.889 -0.344 33.363 1.00 97.56 233 VAL A N 1
ATOM 1869 C CA . VAL A 1 233 ? -8.206 -0.979 33.198 1.00 97.56 233 VAL A CA 1
ATOM 1870 C C . VAL A 1 233 ? -8.356 -2.177 34.135 1.00 97.56 233 VAL A C 1
ATOM 1872 O O . VAL A 1 233 ? -9.392 -2.333 34.783 1.00 97.56 233 VAL A O 1
ATOM 1875 N N . VAL A 1 234 ? -7.334 -3.027 34.247 1.00 97.44 234 VAL A N 1
ATOM 1876 C CA . VAL A 1 234 ? -7.351 -4.175 35.168 1.00 97.44 234 VAL A CA 1
ATOM 1877 C C . VAL A 1 234 ? -7.485 -3.708 36.619 1.00 97.44 234 VAL A C 1
ATOM 1879 O O . VAL A 1 234 ? -8.293 -4.266 37.368 1.00 97.44 234 VAL A O 1
ATOM 1882 N N . LYS A 1 235 ? -6.756 -2.656 37.007 1.00 97.81 235 LYS A N 1
ATOM 1883 C CA . LYS A 1 235 ? -6.848 -2.048 38.339 1.00 97.81 235 LYS A CA 1
ATOM 1884 C C . LYS A 1 235 ? -8.258 -1.524 38.616 1.00 97.81 235 LYS A C 1
ATOM 1886 O O . LYS A 1 235 ? -8.838 -1.891 39.636 1.00 97.81 235 LYS A O 1
ATOM 1891 N N . GLN A 1 236 ? -8.837 -0.754 37.695 1.00 97.69 236 GLN A N 1
ATOM 1892 C CA . GLN A 1 236 ? -10.199 -0.227 37.828 1.00 97.69 236 GLN A CA 1
ATOM 1893 C C . GLN A 1 236 ? -11.241 -1.349 37.916 1.00 97.69 236 GLN A C 1
ATOM 1895 O O . GLN A 1 236 ? -12.144 -1.292 38.748 1.00 97.69 236 GLN A O 1
ATOM 1900 N N . ARG A 1 237 ? -11.111 -2.420 37.119 1.00 97.25 237 ARG A N 1
ATOM 1901 C CA . ARG A 1 237 ? -12.017 -3.580 37.210 1.00 97.25 237 ARG A CA 1
ATOM 1902 C C . ARG A 1 237 ? -11.950 -4.252 38.579 1.00 97.25 237 ARG A C 1
ATOM 1904 O O . ARG A 1 237 ? -12.996 -4.609 39.118 1.00 97.25 237 ARG A O 1
ATOM 1911 N N . LYS A 1 238 ? -10.746 -4.410 39.138 1.00 97.25 238 LYS A N 1
ATOM 1912 C CA . LYS A 1 238 ? -10.552 -4.975 40.480 1.00 97.25 238 LYS A CA 1
ATOM 1913 C C . LYS A 1 238 ? -11.187 -4.090 41.553 1.00 97.25 238 LYS A C 1
ATOM 1915 O O . LYS A 1 238 ? -11.892 -4.600 42.416 1.00 97.25 238 LYS A O 1
ATOM 1920 N N . GLU A 1 239 ? -10.981 -2.781 41.466 1.00 97.38 239 GLU A N 1
ATOM 1921 C CA . GLU A 1 239 ? -11.550 -1.810 42.402 1.00 97.38 239 GLU A CA 1
ATOM 1922 C C . GLU A 1 239 ? -13.089 -1.791 42.348 1.00 97.38 239 GLU A C 1
ATOM 1924 O O . GLU A 1 239 ? -13.747 -1.894 43.382 1.00 97.38 239 GLU A O 1
ATOM 1929 N N . ILE A 1 240 ? -13.685 -1.783 41.150 1.00 96.88 240 ILE A N 1
ATOM 1930 C CA . ILE A 1 240 ? -15.145 -1.883 40.976 1.00 96.88 240 ILE A CA 1
ATOM 1931 C C . ILE A 1 240 ? -15.683 -3.186 41.576 1.00 96.88 240 ILE A C 1
ATOM 1933 O O . ILE A 1 240 ? -16.732 -3.186 42.220 1.00 96.88 240 ILE A O 1
ATOM 1937 N N . GLN A 1 241 ? -14.991 -4.307 41.365 1.00 96.50 241 GLN A N 1
ATOM 1938 C CA . GLN A 1 241 ? -15.402 -5.593 41.925 1.00 96.50 241 GLN A CA 1
ATOM 1939 C C . GLN A 1 241 ? -15.364 -5.582 43.460 1.00 96.50 241 GLN A C 1
ATOM 1941 O O . GLN A 1 241 ? -16.261 -6.134 44.097 1.00 96.50 241 GLN A O 1
ATOM 1946 N N . GLU A 1 242 ? -14.370 -4.923 44.054 1.00 96.81 242 GLU A N 1
ATOM 1947 C CA . GLU A 1 242 ? -14.271 -4.757 45.502 1.00 96.81 242 GLU A CA 1
ATOM 1948 C C . GLU A 1 242 ? -15.407 -3.885 46.059 1.00 96.81 242 GLU A C 1
ATOM 1950 O O . GLU A 1 242 ? -16.037 -4.267 47.047 1.00 96.81 242 GLU A O 1
ATOM 1955 N N . TYR A 1 243 ? -15.725 -2.758 45.410 1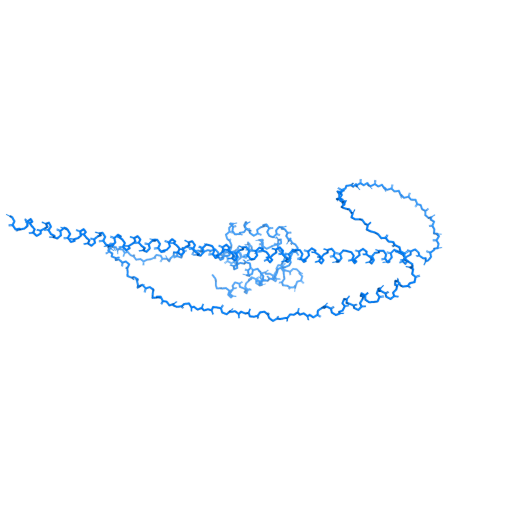.00 97.12 243 TYR A N 1
ATOM 1956 C CA . TYR A 1 243 ? -16.859 -1.917 45.807 1.00 97.12 243 TYR A CA 1
ATOM 1957 C C . TYR A 1 243 ? -18.189 -2.659 45.708 1.00 97.12 243 TYR A C 1
ATOM 1959 O O . TYR A 1 243 ? -18.967 -2.617 46.657 1.00 97.12 243 TYR A O 1
ATOM 1967 N N . LYS A 1 244 ? -18.416 -3.412 44.625 1.00 96.56 244 LYS A N 1
ATOM 1968 C CA . LYS A 1 244 ? -19.619 -4.246 44.486 1.00 96.56 244 LYS A CA 1
ATOM 1969 C C . LYS A 1 244 ? -19.732 -5.292 45.593 1.00 96.56 244 LYS A C 1
ATOM 1971 O O . LYS A 1 244 ? -20.817 -5.501 46.121 1.00 96.56 244 LYS A O 1
ATOM 1976 N N . GLY A 1 245 ? -18.623 -5.927 45.979 1.00 95.75 245 GLY A N 1
ATOM 1977 C CA . GLY A 1 245 ? -18.613 -6.881 47.091 1.00 95.75 245 GLY A CA 1
ATOM 1978 C C . GLY A 1 245 ? -18.941 -6.227 48.438 1.00 95.75 245 GLY A C 1
ATOM 1979 O O . GLY A 1 245 ? -19.702 -6.782 49.230 1.00 95.75 245 GLY A O 1
ATOM 1980 N N . LYS A 1 246 ? -18.406 -5.025 48.693 1.00 96.50 246 LYS A N 1
ATOM 1981 C CA . LYS A 1 246 ? -18.721 -4.238 49.899 1.00 96.50 246 LYS A CA 1
ATOM 1982 C C . LYS A 1 246 ? -20.187 -3.799 49.924 1.00 96.50 246 LYS A C 1
ATOM 1984 O O . LYS A 1 246 ? -20.830 -3.919 50.963 1.00 96.50 246 LYS A O 1
ATOM 1989 N N . GLU A 1 247 ? -20.713 -3.332 48.795 1.00 95.50 247 GLU A N 1
ATOM 1990 C CA . GLU A 1 247 ? -22.116 -2.943 48.634 1.00 95.50 247 GLU A CA 1
ATOM 1991 C C . GLU A 1 247 ? -23.050 -4.132 48.874 1.00 95.50 247 GLU A C 1
ATOM 1993 O O . GLU A 1 247 ? -23.965 -4.027 49.686 1.00 95.50 247 GLU A O 1
ATOM 1998 N N . GLN A 1 248 ? -22.774 -5.286 48.259 1.00 95.62 248 GLN A N 1
ATOM 1999 C CA . GLN A 1 248 ? -23.564 -6.500 48.464 1.00 95.62 248 GLN A CA 1
ATOM 2000 C C . GLN A 1 248 ? -23.608 -6.901 49.945 1.00 95.62 248 GLN A C 1
ATOM 2002 O O . GLN A 1 248 ? -24.684 -7.141 50.487 1.00 95.62 248 GLN A O 1
ATOM 2007 N N . LYS A 1 249 ? -22.456 -6.899 50.625 1.00 95.38 249 LYS A N 1
ATOM 2008 C CA . LYS A 1 249 ? -22.382 -7.204 52.060 1.00 95.38 249 LYS A CA 1
ATOM 2009 C C . LYS A 1 249 ? -23.160 -6.194 52.913 1.00 95.38 249 LYS A C 1
ATOM 2011 O O . LYS A 1 249 ? -23.781 -6.579 53.899 1.00 95.38 249 LYS A O 1
ATOM 2016 N N . SER A 1 250 ? -23.127 -4.912 52.548 1.00 93.94 250 SER A N 1
ATOM 2017 C CA . SER A 1 250 ? -23.903 -3.860 53.217 1.00 93.94 250 SER A CA 1
ATOM 2018 C C . SER A 1 250 ? -25.413 -4.072 53.042 1.00 93.94 250 SER A C 1
ATOM 2020 O O . SER A 1 250 ? -26.164 -4.029 54.015 1.00 93.94 250 SER A O 1
ATOM 2022 N N . LEU A 1 251 ? -25.862 -4.382 51.821 1.00 94.44 251 LEU A N 1
ATOM 2023 C CA . LEU A 1 251 ? -27.266 -4.681 51.528 1.00 94.44 251 LEU A CA 1
ATOM 2024 C C . LEU A 1 251 ? -27.758 -5.921 52.284 1.00 94.44 251 LEU A C 1
ATOM 2026 O O . LEU A 1 251 ? -28.857 -5.898 52.835 1.00 94.44 251 LEU A O 1
ATOM 2030 N N . GLU A 1 252 ? -26.939 -6.971 52.374 1.00 92.62 252 GLU A N 1
ATOM 2031 C CA . GLU A 1 252 ? -27.242 -8.155 53.186 1.00 92.62 252 GLU A CA 1
ATOM 2032 C C . GLU A 1 252 ? -27.439 -7.784 54.666 1.00 92.62 252 GLU A C 1
ATOM 2034 O O . GLU A 1 252 ? -28.431 -8.194 55.269 1.00 92.62 252 GLU A O 1
ATOM 2039 N N . GLN A 1 253 ? -26.567 -6.945 55.238 1.00 91.56 253 GLN A N 1
ATOM 2040 C CA . GLN A 1 253 ? -26.712 -6.466 56.620 1.00 91.56 253 GLN A CA 1
ATOM 2041 C C . GLN A 1 253 ? -28.006 -5.671 56.833 1.00 91.56 253 GLN A C 1
ATOM 2043 O O . GLN A 1 253 ? -28.727 -5.934 57.794 1.00 91.56 253 GLN A O 1
ATOM 2048 N N . ILE A 1 254 ? -28.334 -4.740 55.931 1.00 91.06 254 ILE A N 1
ATOM 2049 C CA . ILE A 1 254 ? -29.579 -3.956 56.002 1.00 91.06 254 ILE A CA 1
ATOM 2050 C C . ILE A 1 254 ? -30.799 -4.878 55.899 1.00 91.06 254 ILE A C 1
ATOM 2052 O O . ILE A 1 254 ? -31.743 -4.738 56.677 1.00 91.06 254 ILE A O 1
ATOM 2056 N N . SER A 1 255 ? -30.772 -5.849 54.981 1.00 89.12 255 SER A N 1
ATOM 2057 C CA . SER A 1 255 ? -31.869 -6.805 54.810 1.00 89.12 255 SER A CA 1
ATOM 2058 C C . SER A 1 255 ? -32.095 -7.660 56.059 1.00 89.12 255 SER A C 1
ATOM 2060 O O . SER A 1 255 ? -33.237 -7.854 56.468 1.00 89.12 255 SER A O 1
ATOM 2062 N N . ALA A 1 256 ? -31.018 -8.105 56.716 1.00 88.75 256 ALA A N 1
ATOM 2063 C CA . ALA A 1 256 ? -31.099 -8.902 57.932 1.00 88.75 256 ALA A CA 1
ATOM 2064 C C . ALA A 1 256 ? -31.705 -8.102 59.095 1.00 88.75 256 ALA A C 1
ATOM 2066 O O . ALA A 1 256 ? -32.538 -8.624 59.830 1.00 88.75 256 ALA A O 1
ATOM 2067 N N . VAL A 1 257 ? -31.330 -6.826 59.235 1.00 83.12 257 VAL A N 1
ATOM 2068 C CA . VAL A 1 257 ? -31.893 -5.934 60.263 1.00 83.12 257 VAL A CA 1
ATOM 2069 C C . VAL A 1 257 ? -33.366 -5.628 59.984 1.00 83.12 257 VAL A C 1
ATOM 2071 O O . VAL A 1 257 ? -34.173 -5.662 60.906 1.00 83.12 257 VAL A O 1
ATOM 2074 N N . SER A 1 258 ? -33.740 -5.390 58.724 1.00 75.50 258 SER A N 1
ATOM 2075 C CA . SER A 1 258 ? -35.134 -5.125 58.347 1.00 75.50 258 SER A CA 1
ATOM 2076 C C . SER A 1 258 ? -36.063 -6.328 58.528 1.00 75.50 258 SER A C 1
ATOM 2078 O O . SER A 1 258 ? -37.266 -6.126 58.612 1.00 75.50 258 SER A O 1
ATOM 2080 N N . PHE A 1 259 ? -35.543 -7.558 58.536 1.00 74.88 259 PHE A N 1
ATOM 2081 C CA . PHE A 1 259 ? -36.345 -8.772 58.730 1.00 74.88 259 PHE A CA 1
ATOM 2082 C C . PHE A 1 259 ? -36.538 -9.133 60.216 1.00 74.88 259 PHE A C 1
ATOM 2084 O O . PHE A 1 259 ? -37.373 -9.969 60.549 1.00 74.88 259 PHE A O 1
ATOM 2091 N N . LEU A 1 260 ? -35.744 -8.532 61.109 1.00 65.75 260 LEU A N 1
ATOM 2092 C CA . LEU A 1 260 ? -35.795 -8.743 62.561 1.00 65.75 260 LEU A CA 1
ATOM 2093 C C . LEU A 1 260 ? -36.671 -7.715 63.304 1.00 65.75 260 LEU A C 1
ATOM 2095 O O . LEU A 1 260 ? -36.914 -7.899 64.498 1.00 65.75 260 LEU A O 1
ATOM 2099 N N . MET A 1 261 ? -37.122 -6.658 62.620 1.00 53.69 261 MET A N 1
ATOM 2100 C CA . MET A 1 261 ? -38.145 -5.707 63.086 1.00 53.69 261 MET A CA 1
ATOM 2101 C C . MET A 1 261 ? -39.521 -6.093 62.553 1.00 53.69 261 MET A C 1
ATOM 2103 O O . MET A 1 261 ? -40.493 -5.918 63.320 1.00 53.69 261 MET A O 1
#

Radius of gyration: 36.66 Å; chains: 1; bounding box: 96×51×108 Å

Foldseek 3Di:
DDPVVVLVLLQVLLCVVDPPNPSKDFLLCLLVSQVVSCVVVVHRLDDPVLSVVCVVVCVVRRRDIDHSVNSSVSSCVSVPPDPPDPPDDDDDDDDDDDDDDDDDDDDDDDDDPPDDDDDDDDPDPPPVVVVVVVVVVVVPPPDDDDDDDDDDDDDDDDDDDDDDDDDDDDDDDDDPPPVVVVVVVVVVVVVVVVVVVVVVVVVVVVVVVVVVVVVVVVVVVVVVVVVVVVVVVVVVVVVVVVVVVVVVVVVVVVVVVVVVD